Protein AF-A0A2E3FAT4-F1 (afdb_monomer)

Nearest PDB structures (foldseek):
  9bw1-assembly1_N  TM=5.127E-01  e=2.064E-08  Peltigera membranacea
  7pik-assembly1_C  TM=4.474E-01  e=2.177E-05  Escherichia coli

Sequence (291 aa):
MFGTINSKLLTRIYGRAFHNPKARGDYDSEGRAVLDDDELARILTIFFVDFYHHNQHTGLDFKTPANSWLEVEDKYYVNAPPDRHTVRSAVGIEMQRKLSKRGIDVFGNYYTCPELQAFWHASSKRQMRIRVDPHDIGAISVLFGEIWVTADALDCDLDGVHMSSWVTEFRAIKAHNKAESELSSDLRDRALKNIDAICHKAALRAGIGPHDLTKEQVLKLQKDLFHGTTFKPRPEIGAPVEELGLMGTRFETATALEGSKPSREQIADDETDSNETSQPITKPTWNLEDK

pLDDT: mean 71.02, std 20.98, range [27.98, 97.56]

Mean predicted aligned error: 18.08 Å

Solvent-accessible surface area (backbone atoms only — not comparable to full-atom values): 18502 Å² total; per-residue (Å²): 108,71,69,54,43,54,65,70,47,39,73,77,44,66,33,44,83,60,101,44,72,80,80,40,59,90,61,64,31,73,91,35,55,77,73,54,74,67,56,49,53,50,52,50,48,47,45,45,65,67,45,52,32,66,36,64,31,78,94,50,83,56,36,20,56,50,59,53,46,55,62,44,52,78,74,40,89,73,78,73,79,77,51,71,64,59,48,24,63,73,72,25,56,73,48,79,43,59,56,49,99,81,24,35,70,55,99,90,41,40,25,40,38,75,67,54,55,53,45,61,76,75,43,90,78,42,78,38,49,34,20,37,31,63,67,29,58,22,41,36,28,37,55,56,94,92,44,71,42,75,20,39,45,69,86,52,92,35,75,72,37,34,42,68,62,51,52,51,43,51,49,52,51,52,68,72,40,75,85,54,99,67,90,53,69,72,56,53,57,51,42,50,55,50,48,51,52,51,51,52,55,49,26,58,74,72,72,48,70,90,69,89,71,47,72,68,54,52,53,48,49,42,60,75,74,48,62,94,62,76,82,77,79,76,76,63,96,78,68,84,76,84,77,77,86,70,96,67,90,77,80,83,76,82,80,81,74,79,86,74,79,82,78,91,79,89,81,88,81,86,84,90,78,92,79,92,81,90,90,91,85,90,88,90,86,88,88,87,86,88,133

Structure (mmCIF, N/CA/C/O backbone):
data_AF-A0A2E3FAT4-F1
#
_entry.id   AF-A0A2E3FAT4-F1
#
loop_
_atom_site.group_PDB
_atom_site.id
_atom_site.type_symbol
_atom_site.label_atom_id
_atom_site.label_alt_id
_atom_site.label_comp_id
_atom_site.label_asym_id
_atom_site.label_entity_id
_atom_site.label_seq_id
_atom_site.pdbx_PDB_ins_code
_atom_site.Cartn_x
_atom_site.Cartn_y
_atom_site.Cartn_z
_atom_site.occupancy
_atom_site.B_iso_or_equiv
_atom_site.auth_seq_id
_atom_site.auth_comp_id
_atom_site.auth_asym_id
_atom_site.auth_atom_id
_atom_site.pdbx_PDB_model_num
ATOM 1 N N . MET A 1 1 ? -13.473 -3.424 23.430 1.00 68.25 1 MET A N 1
ATOM 2 C CA . MET A 1 1 ? -13.787 -3.541 21.988 1.00 68.25 1 MET A CA 1
ATOM 3 C C . MET A 1 1 ? -14.477 -4.868 21.636 1.00 68.25 1 MET A C 1
ATOM 5 O O . MET A 1 1 ? -15.660 -4.825 21.326 1.00 68.25 1 MET A O 1
ATOM 9 N N . PHE A 1 2 ? -13.831 -6.041 21.743 1.00 74.75 2 PHE A N 1
ATOM 10 C CA . PHE A 1 2 ? -14.433 -7.332 21.330 1.00 74.75 2 PHE A CA 1
ATOM 11 C C . PHE A 1 2 ? -15.762 -7.690 22.023 1.00 74.75 2 PHE A C 1
ATOM 13 O O . PHE A 1 2 ? -16.689 -8.176 21.377 1.00 74.75 2 PHE A O 1
ATOM 20 N N . GLY A 1 3 ? -15.912 -7.370 23.314 1.00 78.31 3 GLY A N 1
ATOM 21 C CA . GLY A 1 3 ? -17.193 -7.534 24.017 1.00 78.31 3 GLY A CA 1
ATOM 22 C C . GLY A 1 3 ? -18.323 -6.660 23.449 1.00 78.31 3 GLY A C 1
ATOM 23 O O . GLY A 1 3 ? -19.470 -7.100 23.369 1.00 78.31 3 GLY A O 1
ATOM 24 N N . THR A 1 4 ? -18.004 -5.447 22.989 1.00 78.06 4 THR A N 1
ATOM 25 C CA . THR A 1 4 ? -18.957 -4.517 22.360 1.00 78.06 4 THR A CA 1
ATOM 26 C C . THR A 1 4 ? -19.407 -5.030 20.997 1.00 78.06 4 THR A C 1
ATOM 28 O O . THR A 1 4 ? -20.589 -4.961 20.684 1.00 78.06 4 THR A O 1
ATOM 31 N N . ILE A 1 5 ? -18.492 -5.605 20.213 1.00 82.75 5 ILE A N 1
ATOM 32 C CA . ILE A 1 5 ? -18.813 -6.233 18.923 1.00 82.75 5 ILE A CA 1
ATOM 33 C C . ILE A 1 5 ? -19.762 -7.413 19.144 1.00 82.75 5 ILE A C 1
ATOM 35 O O . ILE A 1 5 ? -20.823 -7.478 18.530 1.00 82.75 5 ILE A O 1
ATOM 39 N N . ASN A 1 6 ? -19.442 -8.316 20.074 1.00 80.25 6 ASN A N 1
ATOM 40 C CA . ASN A 1 6 ? -20.286 -9.486 20.311 1.00 80.25 6 ASN A CA 1
ATOM 41 C C . ASN A 1 6 ? -21.689 -9.118 20.828 1.00 80.25 6 ASN A C 1
ATOM 43 O O . ASN A 1 6 ? -22.670 -9.739 20.433 1.00 80.25 6 ASN A O 1
ATOM 47 N N . SER A 1 7 ? -21.796 -8.108 21.694 1.00 79.38 7 SER A N 1
ATOM 48 C CA . SER A 1 7 ? -23.081 -7.693 22.275 1.00 79.38 7 SER A CA 1
ATOM 49 C C . SER A 1 7 ? -23.916 -6.804 21.348 1.00 79.38 7 SER A C 1
ATOM 51 O O . SER A 1 7 ? -25.135 -6.975 21.280 1.00 79.38 7 SER A O 1
ATOM 53 N N . LYS A 1 8 ? -23.289 -5.865 20.627 1.00 79.56 8 LYS A N 1
ATOM 54 C CA . LYS A 1 8 ? -23.993 -4.860 19.816 1.00 79.56 8 LYS A CA 1
ATOM 55 C C . LYS A 1 8 ? -24.046 -5.193 18.324 1.00 79.56 8 LYS A C 1
ATOM 57 O O . LYS A 1 8 ? -25.031 -4.837 17.689 1.00 79.56 8 LYS A O 1
ATOM 62 N N . LEU A 1 9 ? -23.047 -5.874 17.766 1.00 83.00 9 LEU A N 1
ATOM 63 C CA . LEU A 1 9 ? -23.029 -6.225 16.344 1.00 83.00 9 LEU A CA 1
ATOM 64 C C . LEU A 1 9 ? -23.474 -7.666 16.104 1.00 83.00 9 LEU A C 1
ATOM 66 O O . LEU A 1 9 ? -24.478 -7.890 15.438 1.00 83.00 9 LEU A O 1
ATOM 70 N N . LEU A 1 10 ? -22.756 -8.642 16.672 1.00 82.25 10 LEU A N 1
ATOM 71 C CA . LEU A 1 10 ? -22.950 -10.054 16.322 1.00 82.25 10 LEU A CA 1
ATOM 72 C C . LEU A 1 10 ? -24.347 -10.565 16.677 1.00 82.25 10 LEU A C 1
ATOM 74 O O . LEU A 1 10 ? -24.834 -11.472 16.023 1.00 82.25 10 LEU A O 1
ATOM 78 N N . THR A 1 11 ? -25.023 -9.969 17.661 1.00 80.12 11 THR A N 1
ATOM 79 C CA . THR A 1 11 ? -26.426 -10.276 17.991 1.00 80.12 11 THR A CA 1
ATOM 80 C C . THR A 1 11 ? -27.409 -10.009 16.848 1.00 80.12 11 THR A C 1
ATOM 82 O O . THR A 1 11 ? -28.500 -10.569 16.866 1.00 80.12 11 THR A O 1
ATOM 85 N N . ARG A 1 12 ? -27.034 -9.182 15.864 1.00 80.00 12 ARG A N 1
ATOM 86 C CA . ARG A 1 12 ? -27.840 -8.828 14.684 1.00 80.00 12 ARG A CA 1
ATOM 87 C C . ARG A 1 12 ? -27.497 -9.668 13.449 1.00 80.00 12 ARG A C 1
ATOM 89 O O . ARG A 1 12 ? -28.180 -9.544 12.441 1.00 80.00 12 ARG A O 1
ATOM 96 N N . ILE A 1 13 ? -26.450 -10.494 13.519 1.00 82.19 13 ILE A N 1
ATOM 97 C CA . ILE A 1 13 ? -25.942 -11.283 12.393 1.00 82.19 13 ILE A CA 1
ATOM 98 C C . ILE A 1 13 ? -26.466 -12.722 12.484 1.00 82.19 13 ILE A C 1
ATOM 100 O O . ILE A 1 13 ? -26.356 -13.380 13.523 1.00 82.19 13 ILE A O 1
ATOM 104 N N . TYR A 1 14 ? -27.022 -13.222 11.382 1.00 80.94 14 TYR A N 1
ATOM 105 C CA . TYR A 1 14 ? -27.370 -14.635 11.231 1.00 80.94 14 TYR A CA 1
ATOM 106 C C . TYR A 1 14 ? -26.101 -15.475 11.039 1.00 80.94 14 TYR A C 1
ATOM 108 O O . TYR A 1 14 ? -25.156 -15.036 10.390 1.00 80.94 14 TYR A O 1
ATOM 116 N N . GLY A 1 15 ? -26.049 -16.654 11.662 1.00 81.62 15 GLY A N 1
ATOM 117 C CA . GLY A 1 15 ? -24.847 -17.494 11.652 1.00 81.62 15 GLY A CA 1
ATOM 118 C C . GLY A 1 15 ? -23.741 -17.000 12.588 1.00 81.62 15 GLY A C 1
ATOM 119 O O . GLY A 1 15 ? -22.593 -17.422 12.490 1.00 81.62 15 GLY A O 1
ATOM 120 N N . ARG A 1 16 ? -24.068 -16.101 13.527 1.00 79.38 16 ARG A N 1
ATOM 121 C CA . ARG A 1 16 ? -23.098 -15.537 14.473 1.00 79.38 16 ARG A CA 1
ATOM 122 C C . ARG A 1 16 ? -22.349 -16.602 15.278 1.00 79.38 16 ARG A C 1
ATOM 124 O O . ARG A 1 16 ? -22.899 -17.630 15.688 1.00 79.38 16 ARG A O 1
ATOM 131 N N . ALA A 1 17 ? -21.114 -16.257 15.627 1.00 80.19 17 ALA A N 1
ATOM 132 C CA . ALA A 1 17 ? -20.375 -16.918 16.689 1.00 80.19 17 ALA A CA 1
ATOM 133 C C . ALA A 1 17 ? -20.832 -16.426 18.075 1.00 80.19 17 ALA A C 1
ATOM 135 O O . ALA A 1 17 ? -21.327 -15.305 18.247 1.00 80.19 17 ALA A O 1
ATOM 136 N N . PHE A 1 18 ? -20.634 -17.274 19.083 1.00 82.94 18 PHE A N 1
ATOM 137 C CA . PHE A 1 18 ? -20.923 -16.973 20.483 1.00 82.94 18 PHE A CA 1
ATOM 138 C C . PHE A 1 18 ? -19.634 -16.998 21.296 1.00 82.94 18 PHE A C 1
ATOM 140 O O . PHE A 1 18 ? -18.703 -17.735 20.993 1.00 82.94 18 PHE A O 1
ATOM 147 N N . HIS A 1 19 ? -19.605 -16.228 22.383 1.00 80.44 19 HIS A N 1
ATOM 148 C CA . HIS A 1 19 ? -18.440 -16.151 23.270 1.00 80.44 19 HIS A CA 1
ATOM 149 C C . HIS A 1 19 ? -18.061 -17.473 23.964 1.00 80.44 19 HIS A C 1
ATOM 151 O O . HIS A 1 19 ? -16.949 -17.583 24.468 1.00 80.44 19 HIS A O 1
ATOM 157 N N . ASN A 1 20 ? -18.970 -18.453 24.034 1.00 85.94 20 ASN A N 1
ATOM 158 C CA . ASN A 1 20 ? -18.679 -19.808 24.497 1.00 85.94 20 ASN A CA 1
ATOM 159 C C . ASN A 1 20 ? -19.722 -20.817 23.959 1.00 85.94 20 ASN A C 1
ATOM 161 O O . ASN A 1 20 ? -20.826 -20.405 23.582 1.00 85.94 20 ASN A O 1
ATOM 165 N N . PRO A 1 21 ? -19.413 -22.131 23.961 1.00 86.94 21 PRO A N 1
ATOM 166 C CA . PRO A 1 21 ? -20.326 -23.169 23.469 1.00 86.94 21 PRO A CA 1
ATOM 167 C C . PRO A 1 21 ? -21.651 -23.257 24.237 1.00 86.94 21 PRO A C 1
ATOM 169 O O . PRO A 1 21 ? -22.695 -23.487 23.636 1.00 86.94 21 PRO A O 1
ATOM 172 N N . LYS A 1 22 ? -21.635 -23.021 25.557 1.00 89.19 22 LYS A N 1
ATOM 173 C CA . LYS A 1 22 ? -22.842 -23.075 26.399 1.00 89.19 22 LYS A CA 1
ATOM 174 C C . LYS A 1 22 ? -23.873 -22.018 25.993 1.00 89.19 22 LYS A C 1
ATOM 176 O O . LYS A 1 22 ? -25.065 -22.285 26.014 1.00 89.19 22 LYS A O 1
ATOM 181 N N . ALA A 1 23 ? -23.411 -20.830 25.616 1.00 82.19 23 ALA A N 1
ATOM 182 C CA . ALA A 1 23 ? -24.255 -19.732 25.164 1.00 82.19 23 ALA A CA 1
ATOM 183 C C . ALA A 1 23 ? -24.747 -19.898 23.724 1.00 82.19 23 ALA A C 1
ATOM 185 O O . ALA A 1 23 ? -25.764 -19.306 23.377 1.00 82.19 23 ALA A O 1
ATOM 186 N N . ARG A 1 24 ? -24.036 -20.680 22.900 1.00 84.06 24 ARG A N 1
ATOM 187 C CA . ARG A 1 24 ? -24.527 -21.103 21.584 1.00 84.06 24 ARG A CA 1
ATOM 188 C C . ARG A 1 24 ? -25.700 -22.073 21.736 1.00 84.06 24 ARG A C 1
ATOM 190 O O . ARG A 1 24 ? -26.698 -21.926 21.039 1.00 84.06 24 ARG A O 1
ATOM 197 N N . GLY A 1 25 ? -25.582 -23.039 22.651 1.00 90.12 25 GLY A N 1
ATOM 198 C CA . GLY A 1 25 ? -26.559 -24.119 22.787 1.00 90.12 25 GLY A CA 1
ATOM 199 C C . GLY A 1 25 ? -26.723 -24.870 21.464 1.00 90.12 25 GLY A C 1
ATOM 200 O O . GLY A 1 25 ? -25.729 -25.132 20.781 1.00 90.12 25 GLY A O 1
ATOM 201 N N . ASP A 1 26 ? -27.973 -25.122 21.084 1.00 88.50 26 ASP A N 1
ATOM 202 C CA . ASP A 1 26 ? -28.345 -25.826 19.848 1.00 88.50 26 ASP A CA 1
ATOM 203 C C . ASP A 1 26 ? -28.474 -24.891 18.631 1.00 88.50 26 ASP A C 1
ATOM 205 O O . ASP A 1 26 ? -29.041 -25.256 17.602 1.00 88.50 26 ASP A O 1
ATOM 209 N N . TYR A 1 27 ? -27.981 -23.652 18.735 1.00 83.44 27 TYR A N 1
ATOM 210 C CA . TYR A 1 27 ? -27.971 -22.729 17.607 1.00 83.44 27 TYR A CA 1
ATOM 211 C C . TYR A 1 27 ? -27.008 -23.215 16.516 1.00 83.44 27 TYR A C 1
ATOM 213 O O . TYR A 1 27 ? -25.793 -23.287 16.727 1.00 83.44 27 TYR A O 1
ATOM 221 N N . ASP A 1 28 ? -27.556 -23.486 15.333 1.00 83.06 28 ASP A N 1
ATOM 222 C CA . ASP A 1 28 ? -26.798 -23.827 14.132 1.00 83.06 28 ASP A CA 1
ATOM 223 C C . ASP A 1 28 ? -26.160 -22.572 13.514 1.00 83.06 28 ASP A C 1
ATOM 225 O O . ASP A 1 28 ? -26.802 -21.824 12.775 1.00 83.06 28 ASP A O 1
ATOM 229 N N . SER A 1 29 ? -24.901 -22.303 13.872 1.00 81.81 29 SER A N 1
ATOM 230 C CA . SER A 1 29 ? -24.140 -21.173 13.324 1.00 81.81 29 SER A CA 1
ATOM 231 C C . SER A 1 29 ? -23.749 -21.385 11.861 1.00 81.81 29 SER A C 1
ATOM 233 O O . SER A 1 29 ? -23.775 -20.428 11.097 1.00 81.81 29 SER A O 1
ATOM 235 N N . GLU A 1 30 ? -23.400 -22.612 11.471 1.00 85.62 30 GLU A N 1
ATOM 236 C CA . GLU A 1 30 ? -22.881 -22.907 10.130 1.00 85.62 30 GLU A CA 1
ATOM 237 C C . GLU A 1 30 ? -24.005 -22.889 9.094 1.00 85.62 30 GLU A C 1
ATOM 239 O O . GLU A 1 30 ? -23.903 -22.181 8.096 1.00 85.62 30 GLU A O 1
ATOM 244 N N . GLY A 1 31 ? -25.131 -23.557 9.364 1.00 84.00 31 GLY A N 1
ATOM 245 C CA . GLY A 1 31 ? -26.278 -23.574 8.450 1.00 84.00 31 GLY A CA 1
ATOM 246 C C . GLY A 1 31 ? -27.029 -22.242 8.349 1.00 84.00 31 GLY A C 1
ATOM 247 O O . GLY A 1 31 ? -27.880 -22.077 7.477 1.00 84.00 31 GLY A O 1
ATOM 248 N N . ARG A 1 32 ? -26.723 -21.274 9.225 1.00 83.50 32 ARG A N 1
ATOM 249 C CA . ARG A 1 32 ? -27.304 -19.918 9.216 1.00 83.50 32 ARG A CA 1
ATOM 250 C C . ARG A 1 32 ? -26.325 -18.834 8.766 1.00 83.50 32 ARG A C 1
ATOM 252 O O . ARG A 1 32 ? -26.689 -17.659 8.818 1.00 83.50 32 ARG A O 1
ATOM 259 N N . ALA A 1 33 ? -25.105 -19.193 8.369 1.00 86.44 33 ALA A N 1
ATOM 260 C CA . ALA A 1 33 ? -24.144 -18.249 7.814 1.00 86.44 33 ALA A CA 1
ATOM 261 C C . ALA A 1 33 ? -24.590 -17.848 6.400 1.00 86.44 33 ALA A C 1
ATOM 263 O O . ALA A 1 33 ? -24.480 -18.625 5.457 1.00 86.44 33 ALA A O 1
ATOM 264 N N . VAL A 1 34 ? -25.157 -16.647 6.285 1.00 86.75 34 VAL A N 1
ATOM 265 C CA . VAL A 1 34 ? -25.742 -16.129 5.032 1.00 86.75 34 VAL A CA 1
ATOM 266 C C . VAL A 1 34 ? -24.953 -14.980 4.417 1.00 86.75 34 VAL A C 1
ATOM 268 O O . VAL A 1 34 ? -25.243 -14.611 3.288 1.00 86.75 34 VAL A O 1
ATOM 271 N N . LEU A 1 35 ? -24.012 -14.400 5.166 1.00 80.88 35 LEU A N 1
ATOM 272 C CA . LEU A 1 35 ? -23.223 -13.257 4.714 1.00 80.88 35 LEU A CA 1
ATOM 273 C C . LEU A 1 35 ? -22.008 -13.728 3.923 1.00 80.88 35 LEU A C 1
ATOM 275 O O . LEU A 1 35 ? -21.324 -14.658 4.361 1.00 80.88 35 LEU A O 1
ATOM 279 N N . ASP A 1 36 ? -21.718 -13.044 2.821 1.00 88.62 36 ASP A N 1
ATOM 280 C CA . ASP A 1 36 ? -20.421 -13.154 2.156 1.00 88.62 36 ASP A CA 1
ATOM 281 C C . ASP A 1 36 ? -19.346 -12.267 2.823 1.00 88.62 36 ASP A C 1
ATOM 283 O O . ASP A 1 36 ? -19.612 -11.493 3.755 1.00 88.62 36 ASP A O 1
ATOM 287 N N . ASP A 1 37 ? -18.097 -12.419 2.375 1.00 84.44 37 ASP A N 1
ATOM 288 C CA . ASP A 1 37 ? -16.951 -11.700 2.941 1.00 84.44 37 ASP A CA 1
ATOM 289 C C . ASP A 1 37 ? -17.058 -10.174 2.736 1.00 84.44 37 ASP A C 1
ATOM 291 O O . ASP A 1 37 ? -16.688 -9.403 3.630 1.00 84.44 37 ASP A O 1
ATOM 295 N N . ASP A 1 38 ? -1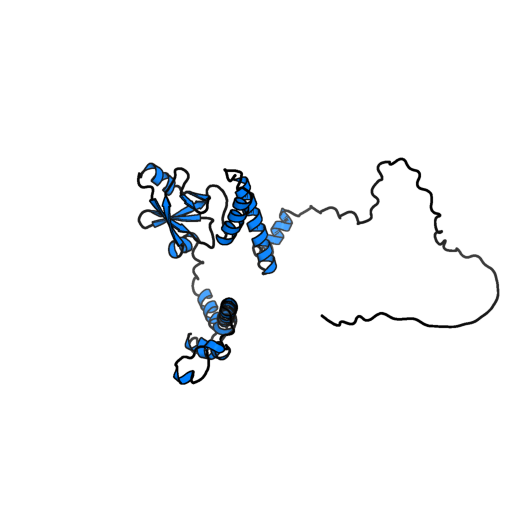7.607 -9.725 1.602 1.00 81.81 38 ASP A N 1
ATOM 296 C CA . ASP A 1 38 ? -17.753 -8.306 1.261 1.00 81.81 38 ASP A CA 1
ATOM 297 C C . ASP A 1 38 ? -18.863 -7.648 2.099 1.00 81.81 38 ASP A C 1
ATOM 299 O O . ASP A 1 38 ? -18.703 -6.537 2.624 1.00 81.81 38 ASP A O 1
ATOM 303 N N . GLU A 1 39 ? -19.982 -8.346 2.293 1.00 84.75 39 GLU A N 1
ATOM 304 C CA . GLU A 1 39 ? -21.081 -7.942 3.164 1.00 84.75 39 GLU A CA 1
ATOM 305 C C . GLU A 1 39 ? -20.622 -7.837 4.617 1.00 84.75 39 GLU A C 1
ATOM 307 O O . GLU A 1 39 ? -20.894 -6.833 5.286 1.00 84.75 39 GLU A O 1
ATOM 312 N N . LEU A 1 40 ? -19.880 -8.834 5.111 1.00 87.31 40 LEU A N 1
ATOM 313 C CA . LEU A 1 40 ? -19.340 -8.808 6.466 1.00 87.31 40 LEU A CA 1
ATOM 314 C C . LEU A 1 40 ? -18.357 -7.642 6.657 1.00 87.31 40 LEU A C 1
ATOM 316 O O . LEU A 1 40 ? -18.452 -6.921 7.657 1.00 87.31 40 LEU A O 1
ATOM 320 N N . ALA A 1 41 ? -17.452 -7.409 5.701 1.00 85.50 41 ALA A N 1
ATOM 321 C CA . ALA A 1 41 ? -16.515 -6.286 5.733 1.00 85.50 41 ALA A CA 1
ATOM 322 C C . ALA A 1 41 ? -17.238 -4.929 5.738 1.00 85.50 41 ALA A C 1
ATOM 324 O O . ALA A 1 41 ? -16.882 -4.021 6.503 1.00 85.50 41 ALA A O 1
ATOM 325 N N . ARG A 1 42 ? -18.305 -4.796 4.943 1.00 87.19 42 ARG A N 1
ATOM 326 C CA . ARG A 1 42 ? -19.145 -3.594 4.915 1.00 87.19 42 ARG A CA 1
ATOM 327 C C . ARG A 1 42 ? -19.866 -3.371 6.242 1.00 87.19 42 ARG A C 1
ATOM 329 O O . ARG A 1 42 ? -19.858 -2.256 6.761 1.00 87.19 42 ARG A O 1
ATOM 336 N N . ILE A 1 43 ? -20.454 -4.421 6.814 1.00 85.75 43 ILE A N 1
ATOM 337 C CA . ILE A 1 43 ? -21.144 -4.372 8.110 1.00 85.75 43 ILE A CA 1
ATOM 338 C C . ILE A 1 43 ? -20.179 -3.960 9.226 1.00 85.75 43 ILE A C 1
ATOM 340 O O . ILE A 1 43 ? -20.523 -3.117 10.056 1.00 85.75 43 ILE A O 1
ATOM 344 N N . LEU A 1 44 ? -18.966 -4.519 9.242 1.00 88.62 44 LEU A N 1
ATOM 345 C CA . LEU A 1 44 ? -17.933 -4.145 10.207 1.00 88.62 44 LEU A CA 1
ATOM 346 C C . LEU A 1 44 ? -17.516 -2.682 10.036 1.00 88.62 44 LEU A C 1
ATOM 348 O O . LEU A 1 44 ? -17.433 -1.964 11.031 1.00 88.62 44 LEU A O 1
ATOM 352 N N . THR A 1 45 ? -17.320 -2.222 8.798 1.00 87.00 45 THR A N 1
ATOM 353 C CA . THR A 1 45 ? -16.989 -0.820 8.500 1.00 87.00 45 THR A CA 1
ATOM 354 C C . THR A 1 45 ? -18.063 0.128 9.031 1.00 87.00 45 THR A C 1
ATOM 356 O O . THR A 1 45 ? -17.741 1.015 9.817 1.00 87.00 45 THR A O 1
ATOM 359 N N . ILE A 1 46 ? -19.338 -0.105 8.702 1.00 85.88 46 ILE A N 1
ATOM 360 C CA . ILE A 1 46 ? -20.470 0.690 9.212 1.00 85.88 46 ILE A CA 1
ATOM 361 C C . ILE A 1 46 ? -20.502 0.652 10.744 1.00 85.88 46 ILE A C 1
ATOM 363 O O . ILE A 1 46 ? -20.645 1.677 11.409 1.00 85.88 46 ILE A O 1
ATOM 367 N N . PHE A 1 47 ? -20.332 -0.530 11.342 1.00 87.31 47 PHE A N 1
ATOM 368 C CA . PHE A 1 47 ? -20.352 -0.659 12.794 1.00 87.31 47 PHE A CA 1
ATOM 369 C C . PHE A 1 47 ? -19.241 0.148 13.463 1.00 87.31 47 PHE A C 1
ATOM 371 O O . PHE A 1 47 ? -19.490 0.778 14.488 1.00 87.31 47 PHE A O 1
ATOM 378 N N . PHE A 1 48 ? -18.020 0.133 12.933 1.00 86.38 48 PHE A N 1
ATOM 379 C CA . PHE A 1 48 ? -16.932 0.887 13.538 1.00 86.38 48 PHE A CA 1
ATOM 380 C C . PHE A 1 48 ? -17.049 2.379 13.246 1.00 86.38 48 PHE A C 1
ATOM 382 O O . PHE A 1 48 ? -17.038 3.172 14.186 1.00 86.38 48 PHE A O 1
ATOM 389 N N . VAL A 1 49 ? -17.171 2.762 11.978 1.00 82.50 49 VAL A N 1
ATOM 390 C CA . VAL A 1 49 ? -17.157 4.162 11.539 1.00 82.50 49 VAL A CA 1
ATOM 391 C C . VAL A 1 49 ? -18.410 4.889 12.016 1.00 82.50 49 VAL A C 1
ATOM 393 O O . VAL A 1 49 ? -18.304 5.868 12.751 1.00 82.50 49 VAL A O 1
ATOM 396 N N . ASP A 1 50 ? -19.594 4.369 11.698 1.00 81.31 50 ASP A N 1
ATOM 397 C CA . ASP A 1 50 ? -20.841 5.103 11.917 1.00 81.31 50 ASP A CA 1
ATOM 398 C C . ASP A 1 50 ? -21.368 4.911 13.338 1.00 81.31 50 ASP A C 1
ATOM 400 O O . ASP A 1 50 ? -21.852 5.856 13.957 1.00 81.31 50 ASP A O 1
ATOM 404 N N . PHE A 1 51 ? -21.248 3.704 13.897 1.00 82.31 51 PHE A N 1
ATOM 405 C CA . PHE A 1 51 ? -21.819 3.403 15.208 1.00 82.31 51 PHE A CA 1
ATOM 406 C C . PHE A 1 51 ? -20.803 3.537 16.350 1.00 82.31 51 PHE A C 1
ATOM 408 O O . PHE A 1 51 ? -21.036 4.281 17.299 1.00 82.31 51 PHE A O 1
ATOM 415 N N . TYR A 1 52 ? -19.684 2.815 16.328 1.00 84.38 52 TYR A N 1
ATOM 416 C CA . TYR A 1 52 ? -18.785 2.717 17.480 1.00 84.38 52 TYR A CA 1
ATOM 417 C C . TYR A 1 52 ? -18.145 4.063 17.836 1.00 84.38 52 TYR A C 1
ATOM 419 O O . TYR A 1 52 ? -18.207 4.460 19.000 1.00 84.38 52 TYR A O 1
ATOM 427 N N . HIS A 1 53 ? -17.585 4.779 16.854 1.00 83.50 53 HIS A N 1
ATOM 428 C CA . HIS A 1 53 ? -16.913 6.060 17.102 1.00 83.50 53 HIS A CA 1
ATOM 429 C C . HIS A 1 53 ? -17.870 7.180 17.534 1.00 83.50 53 HIS A C 1
ATOM 431 O O . HIS A 1 53 ? -17.426 8.132 18.174 1.00 83.50 53 HIS A O 1
ATOM 437 N N . HIS A 1 54 ? -19.173 7.038 17.277 1.00 84.50 54 HIS A N 1
ATOM 438 C CA . HIS A 1 54 ? -20.201 8.020 17.641 1.00 84.50 54 HIS A CA 1
ATOM 439 C C . HIS A 1 54 ? -21.025 7.631 18.875 1.00 84.50 54 HIS A C 1
ATOM 441 O O . HIS A 1 54 ? -21.894 8.389 19.302 1.00 84.50 54 HIS A O 1
ATOM 447 N N . ASN A 1 55 ? -20.761 6.477 19.491 1.00 78.62 55 ASN A N 1
ATOM 448 C CA . ASN A 1 55 ? -21.427 6.087 20.729 1.00 78.62 55 ASN A CA 1
ATOM 449 C C . ASN A 1 55 ? -20.655 6.545 21.960 1.00 78.62 55 ASN A C 1
ATOM 451 O O . ASN A 1 55 ? -19.432 6.439 22.024 1.00 78.62 55 ASN A O 1
ATOM 455 N N . GLN A 1 56 ? -21.397 6.978 22.978 1.00 84.19 56 GLN A N 1
ATOM 456 C CA . GLN A 1 56 ? -20.823 7.346 24.267 1.00 84.19 56 GLN A CA 1
ATOM 457 C C . GLN A 1 56 ? -20.114 6.153 24.912 1.00 84.19 56 GLN A C 1
ATOM 459 O O . GLN A 1 56 ? -20.624 5.025 24.920 1.00 84.19 56 GLN A O 1
ATOM 464 N N . HIS A 1 57 ? -18.941 6.420 25.477 1.00 77.25 57 HIS A N 1
ATOM 465 C CA . HIS A 1 57 ? -18.112 5.419 26.122 1.00 77.25 57 HIS A CA 1
ATOM 466 C C . HIS A 1 57 ? -17.881 5.792 27.590 1.00 77.25 57 HIS A C 1
ATOM 468 O O . HIS A 1 57 ? -17.393 6.876 27.902 1.00 77.25 57 HIS A O 1
ATOM 474 N N . THR A 1 58 ? -18.198 4.881 28.512 1.00 80.88 58 THR A N 1
ATOM 475 C CA . THR A 1 58 ? -18.060 5.123 29.962 1.00 80.88 58 THR A CA 1
ATOM 476 C C . THR A 1 58 ? -16.615 5.383 30.379 1.00 80.88 58 THR A C 1
ATOM 478 O O . THR A 1 58 ? -16.372 6.188 31.263 1.00 80.88 58 THR A O 1
ATOM 481 N N . GLY A 1 59 ? -15.649 4.750 29.708 1.00 84.88 59 GLY A N 1
ATOM 482 C CA . GLY A 1 59 ? -14.217 5.000 29.921 1.00 84.88 59 GLY A CA 1
ATOM 483 C C . GLY A 1 59 ? -13.678 6.306 29.320 1.00 84.88 59 GLY A C 1
ATOM 484 O O . GLY A 1 59 ? -12.479 6.529 29.398 1.00 84.88 59 GLY A O 1
ATOM 485 N N . LEU A 1 60 ? -14.525 7.121 28.682 1.00 87.19 60 LEU A N 1
ATOM 486 C CA . LEU A 1 60 ? -14.178 8.434 28.120 1.00 87.19 60 LEU A CA 1
ATOM 487 C C . LEU A 1 60 ? -15.075 9.533 28.716 1.00 87.19 60 LEU A C 1
ATOM 489 O O . LEU A 1 60 ? -15.478 10.449 28.006 1.00 87.19 60 LEU A O 1
ATOM 493 N N . ASP A 1 61 ? -15.472 9.401 29.985 1.00 87.56 61 ASP A N 1
ATOM 494 C CA . ASP A 1 61 ? -16.390 10.328 30.667 1.00 87.56 61 ASP A CA 1
ATOM 495 C C . ASP A 1 61 ? -17.681 10.591 29.872 1.00 87.56 61 ASP A C 1
ATOM 497 O O . ASP A 1 61 ? -18.155 11.719 29.749 1.00 87.56 61 ASP A O 1
ATOM 501 N N . PHE A 1 62 ? -18.244 9.526 29.290 1.00 85.19 62 PHE A N 1
ATOM 502 C CA . PHE A 1 62 ? -19.437 9.558 28.434 1.00 85.19 62 PHE A CA 1
ATOM 503 C C . PHE A 1 62 ? -19.290 10.369 27.136 1.00 85.19 62 PHE A C 1
ATOM 505 O O . PHE A 1 62 ? -20.283 10.608 26.444 1.00 85.19 62 PHE A O 1
ATOM 512 N N . LYS A 1 63 ? -18.066 10.726 26.736 1.00 81.94 63 LYS A N 1
ATOM 513 C CA . LYS A 1 63 ? -17.779 11.229 25.389 1.00 81.94 63 LYS A CA 1
ATOM 514 C C . LYS A 1 63 ? -17.771 10.092 24.371 1.00 81.94 63 LYS A C 1
ATOM 516 O O . LYS A 1 63 ? -17.642 8.911 24.710 1.00 81.94 63 LYS A O 1
ATOM 521 N N . THR A 1 64 ? -17.941 10.455 23.106 1.00 88.94 64 THR A N 1
ATOM 522 C CA . THR A 1 64 ? -17.769 9.535 21.980 1.00 88.94 64 THR A CA 1
ATOM 523 C C . THR A 1 64 ? -16.283 9.461 21.611 1.00 88.94 64 THR A C 1
ATOM 525 O O . THR A 1 64 ? -15.584 10.470 21.748 1.00 88.94 64 THR A O 1
ATOM 528 N N . PRO A 1 65 ? -15.772 8.314 21.124 1.00 90.31 65 PRO A N 1
ATOM 529 C CA . PRO A 1 65 ? -14.396 8.229 20.639 1.00 90.31 65 PRO A CA 1
ATOM 530 C C . PRO A 1 65 ? -14.051 9.289 19.582 1.00 90.31 65 PRO A C 1
ATOM 532 O O . PRO A 1 65 ? -12.953 9.832 19.625 1.00 90.31 65 PRO A O 1
ATOM 535 N N . ALA A 1 66 ? -14.986 9.626 18.685 1.00 87.69 66 ALA A N 1
ATOM 536 C CA . ALA A 1 66 ? -14.803 10.682 17.689 1.00 87.69 66 ALA A CA 1
ATOM 537 C C . ALA A 1 66 ? -14.591 12.062 18.335 1.00 87.69 66 ALA A C 1
ATOM 539 O O . ALA A 1 66 ? -13.654 12.771 17.980 1.00 87.69 66 ALA A O 1
ATOM 540 N N . ASN A 1 67 ? -15.403 12.429 19.333 1.00 87.62 67 ASN A N 1
ATOM 541 C CA . ASN A 1 67 ? -15.241 13.708 20.029 1.00 87.62 67 ASN A CA 1
ATOM 542 C C . ASN A 1 67 ? -13.937 13.744 20.830 1.00 87.62 67 ASN A C 1
ATOM 544 O O . ASN A 1 67 ? -13.233 14.748 20.823 1.00 87.62 67 ASN A O 1
ATOM 548 N N . SER A 1 68 ? -13.595 12.642 21.502 1.00 91.19 68 SER A N 1
ATOM 549 C CA . SER A 1 68 ? -12.322 12.531 22.214 1.00 91.19 68 SER A CA 1
ATOM 550 C C . SER A 1 68 ? -11.124 12.645 21.274 1.00 91.19 68 SER A C 1
ATOM 552 O O . SER A 1 68 ? -10.133 13.257 21.656 1.00 91.19 68 SER A O 1
ATOM 554 N N . TRP A 1 69 ? -11.210 12.101 20.057 1.00 91.06 69 TRP A N 1
ATOM 555 C CA . TRP A 1 69 ? -10.173 12.275 19.041 1.00 91.06 69 TRP A CA 1
ATOM 556 C C . TRP A 1 69 ? -9.999 13.749 18.667 1.00 91.06 69 TRP A C 1
ATOM 558 O O . TRP A 1 69 ? -8.895 14.264 18.802 1.00 91.06 69 TRP A O 1
ATOM 568 N N . LEU A 1 70 ? -11.085 14.444 18.307 1.00 89.75 70 LEU A N 1
ATOM 569 C CA . LEU A 1 70 ? -11.050 15.868 17.940 1.00 89.75 70 LEU A CA 1
ATOM 570 C C . LEU A 1 70 ? -10.462 16.748 19.057 1.00 89.75 70 LEU A C 1
ATOM 572 O O . LEU A 1 70 ? -9.661 17.640 18.799 1.00 89.75 70 LEU A O 1
ATOM 576 N N . GLU A 1 71 ? -10.816 16.479 20.316 1.00 90.81 71 GLU A N 1
ATOM 577 C CA . GLU A 1 71 ? -10.277 17.217 21.467 1.00 90.81 71 GLU A CA 1
ATOM 578 C C . GLU A 1 71 ? -8.776 17.000 21.696 1.00 90.81 71 GLU A C 1
ATOM 580 O O . GLU A 1 71 ? -8.117 17.852 22.295 1.00 90.81 71 GLU A O 1
ATOM 585 N N . VAL A 1 72 ? -8.254 15.831 21.328 1.00 89.75 72 VAL A N 1
ATOM 586 C CA . VAL A 1 72 ? -6.838 15.481 21.488 1.00 89.75 72 VAL A CA 1
ATOM 587 C C . VAL A 1 72 ? -6.039 15.975 20.286 1.00 89.75 72 VAL A C 1
ATOM 589 O O . VAL A 1 72 ? -4.944 16.491 20.476 1.00 89.75 72 VAL A O 1
ATOM 592 N N . GLU A 1 73 ? -6.594 15.893 19.082 1.00 90.44 73 GLU A N 1
ATOM 593 C CA . GLU A 1 73 ? -6.019 16.452 17.855 1.00 90.44 73 GLU A CA 1
ATOM 594 C C . GLU A 1 73 ? -5.817 17.972 17.945 1.00 90.44 73 GLU A C 1
ATOM 596 O O . GLU A 1 73 ? -4.781 18.475 17.524 1.00 90.44 73 GLU A O 1
ATOM 601 N N . ASP A 1 74 ? -6.734 18.705 18.584 1.00 87.94 74 ASP A N 1
ATOM 602 C CA . ASP A 1 74 ? -6.562 20.148 18.834 1.00 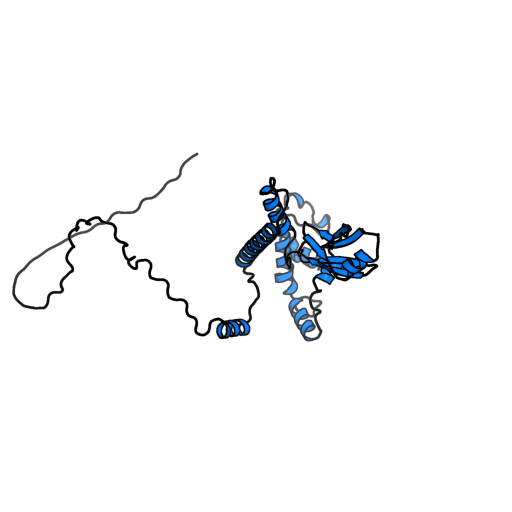87.94 74 ASP A CA 1
ATOM 603 C C . ASP A 1 74 ? -5.405 20.455 19.810 1.00 87.94 74 ASP A C 1
ATOM 605 O O . ASP A 1 74 ? -4.802 21.527 19.786 1.00 87.94 74 ASP A O 1
ATOM 609 N N . LYS A 1 75 ? -5.057 19.499 20.678 1.00 91.44 75 LYS A N 1
ATOM 610 C CA . LYS A 1 75 ? -4.032 19.670 21.723 1.00 91.44 75 LYS A CA 1
ATOM 611 C C . LYS A 1 75 ? -2.662 19.144 21.322 1.00 91.44 75 LYS A C 1
ATOM 613 O O . LYS A 1 75 ? -1.654 19.599 21.864 1.00 91.44 75 LYS A O 1
ATOM 618 N N . TYR A 1 76 ? -2.616 18.156 20.437 1.00 88.94 76 TYR A N 1
ATOM 619 C CA . TYR A 1 76 ? -1.410 17.419 20.096 1.00 88.94 76 TYR A CA 1
ATOM 620 C C . TYR A 1 76 ? -1.277 17.274 18.590 1.00 88.94 76 TYR A C 1
ATOM 622 O O . TYR A 1 76 ? -2.243 17.030 17.878 1.00 88.94 76 TYR A O 1
ATOM 630 N N . TYR A 1 77 ? -0.039 17.351 18.111 1.00 85.12 77 TYR A N 1
ATOM 631 C CA . TYR A 1 77 ? 0.250 17.137 16.703 1.00 85.12 77 TYR A CA 1
ATOM 632 C C . TYR A 1 77 ? -0.098 15.701 16.287 1.00 85.12 77 TYR A C 1
ATOM 634 O O . TYR A 1 77 ? 0.460 14.738 16.821 1.00 85.12 77 TYR A O 1
ATOM 642 N N . VAL A 1 78 ? -1.002 15.565 15.318 1.00 84.00 78 VAL A N 1
ATOM 643 C CA . VAL A 1 78 ? -1.282 14.292 14.652 1.00 84.00 78 VAL A CA 1
ATOM 644 C C . VAL A 1 78 ? -0.236 14.092 13.565 1.00 84.00 78 VAL A C 1
ATOM 646 O O . VAL A 1 78 ? -0.056 14.940 12.692 1.00 84.00 78 VAL A O 1
ATOM 649 N N . ASN A 1 79 ? 0.477 12.966 13.624 1.00 82.69 79 ASN A N 1
ATOM 650 C CA . ASN A 1 79 ? 1.449 12.630 12.591 1.00 82.69 79 ASN A CA 1
ATOM 651 C C . ASN A 1 79 ? 0.745 12.515 11.239 1.00 82.69 79 ASN A C 1
ATOM 653 O O . ASN A 1 79 ? -0.279 11.837 11.123 1.00 82.69 79 ASN A O 1
ATOM 657 N N . ALA A 1 80 ? 1.332 13.135 10.215 1.00 83.12 80 ALA A N 1
ATOM 658 C CA . ALA A 1 80 ? 0.912 12.896 8.846 1.00 83.12 80 ALA A CA 1
ATOM 659 C C . ALA A 1 80 ? 0.990 11.389 8.533 1.00 83.12 80 ALA A C 1
ATOM 661 O O . ALA A 1 80 ? 1.851 10.693 9.092 1.00 83.12 80 ALA A O 1
ATOM 662 N N . PRO A 1 81 ? 0.118 10.875 7.646 1.00 85.25 81 PRO A N 1
ATOM 663 C CA . PRO A 1 81 ? 0.242 9.514 7.157 1.00 85.25 81 PRO A CA 1
ATOM 664 C C . PRO A 1 81 ? 1.678 9.246 6.690 1.00 85.25 81 PRO A C 1
ATOM 666 O O . PRO A 1 81 ? 2.292 10.134 6.088 1.00 85.25 81 PRO A O 1
ATOM 669 N N . PRO A 1 82 ? 2.228 8.052 6.972 1.00 88.19 82 PRO A N 1
ATOM 670 C CA . PRO A 1 82 ? 3.554 7.699 6.491 1.00 88.19 82 PRO A CA 1
ATOM 671 C C . PRO A 1 82 ? 3.603 7.839 4.970 1.00 88.19 82 PRO A C 1
ATOM 673 O O . PRO A 1 82 ? 2.636 7.530 4.270 1.00 88.19 82 PRO A O 1
ATOM 676 N N . ASP A 1 83 ? 4.739 8.298 4.455 1.00 90.38 83 ASP A N 1
ATOM 677 C CA . ASP A 1 83 ? 4.933 8.406 3.018 1.00 90.38 83 ASP A CA 1
ATOM 678 C C . ASP A 1 83 ? 4.936 7.014 2.357 1.00 90.38 83 ASP A C 1
ATOM 680 O O . ASP A 1 83 ? 5.132 5.974 3.002 1.00 90.38 83 ASP A O 1
ATOM 684 N N . ARG A 1 84 ? 4.735 6.989 1.036 1.00 90.19 84 ARG A N 1
ATOM 685 C CA . ARG A 1 84 ? 4.609 5.739 0.275 1.00 90.19 84 ARG A CA 1
ATOM 686 C C . ARG A 1 84 ? 5.852 4.852 0.383 1.00 90.19 84 ARG A C 1
ATOM 688 O O . ARG A 1 84 ? 5.721 3.629 0.414 1.00 90.19 84 ARG A O 1
ATOM 695 N N . HIS A 1 85 ? 7.052 5.434 0.471 1.00 93.12 85 HIS A N 1
ATOM 696 C CA . HIS A 1 85 ? 8.269 4.652 0.672 1.00 93.12 85 HIS A CA 1
ATOM 697 C C . HIS A 1 85 ? 8.282 4.006 2.055 1.00 93.12 85 HIS A C 1
ATOM 699 O O . HIS A 1 85 ? 8.558 2.810 2.149 1.00 93.12 85 HIS A O 1
ATOM 705 N N . THR A 1 86 ? 7.943 4.752 3.109 1.00 93.31 86 THR A N 1
ATOM 706 C CA . THR A 1 86 ? 7.848 4.210 4.471 1.00 93.31 86 THR A CA 1
ATOM 707 C C . THR A 1 86 ? 6.875 3.032 4.519 1.00 93.31 86 THR A C 1
ATOM 709 O O . THR A 1 86 ? 7.250 1.950 4.973 1.00 93.31 86 THR A O 1
ATOM 712 N N . VAL A 1 87 ? 5.672 3.173 3.956 1.00 91.81 87 VAL A N 1
ATOM 713 C CA . VAL A 1 87 ? 4.691 2.075 3.886 1.00 91.81 87 VAL A CA 1
ATOM 714 C C . VAL A 1 87 ? 5.245 0.879 3.105 1.00 91.81 87 VAL A C 1
ATOM 716 O O . VAL A 1 87 ? 5.317 -0.230 3.640 1.00 91.81 87 VAL A O 1
ATOM 719 N N . ARG A 1 88 ? 5.718 1.088 1.871 1.00 93.88 88 ARG A N 1
ATOM 720 C CA . ARG A 1 88 ? 6.260 0.018 1.018 1.00 93.88 88 ARG A CA 1
ATOM 721 C C . ARG A 1 88 ? 7.460 -0.686 1.650 1.00 93.88 88 ARG A C 1
ATOM 723 O O . ARG A 1 88 ? 7.591 -1.904 1.548 1.00 93.88 88 ARG A O 1
ATOM 730 N N . SER A 1 89 ? 8.330 0.059 2.326 1.00 94.31 89 SER A N 1
ATOM 731 C CA . SER A 1 89 ? 9.479 -0.487 3.043 1.00 94.31 89 SER A CA 1
ATOM 732 C C . SER A 1 89 ? 9.071 -1.324 4.249 1.00 94.31 89 SER A C 1
ATOM 734 O O . SER A 1 89 ? 9.819 -2.227 4.590 1.00 94.31 89 SER A O 1
ATOM 736 N N . ALA A 1 90 ? 7.912 -1.086 4.868 1.00 92.94 90 ALA A N 1
ATOM 737 C CA . ALA A 1 90 ? 7.450 -1.815 6.047 1.00 92.94 90 ALA A CA 1
ATOM 738 C C . ALA A 1 90 ? 6.630 -3.060 5.676 1.00 92.94 90 ALA A C 1
ATOM 740 O O . ALA A 1 90 ? 6.917 -4.150 6.174 1.00 92.94 90 ALA A O 1
ATOM 741 N N . VAL A 1 91 ? 5.643 -2.898 4.788 1.00 87.75 91 VAL A N 1
ATOM 742 C CA . VAL A 1 91 ? 4.616 -3.916 4.488 1.00 87.75 91 VAL A CA 1
ATOM 743 C C . VAL A 1 91 ? 4.599 -4.393 3.035 1.00 87.75 91 VAL A C 1
ATOM 745 O O . VAL A 1 91 ? 3.806 -5.265 2.688 1.00 87.75 91 VAL A O 1
ATOM 748 N N . GLY A 1 92 ? 5.461 -3.848 2.174 1.00 88.00 92 GLY A N 1
ATOM 749 C CA . GLY A 1 92 ? 5.526 -4.249 0.771 1.00 88.00 92 GLY A CA 1
ATOM 750 C C . GLY A 1 92 ? 5.905 -5.721 0.592 1.00 88.00 92 GLY A C 1
ATOM 751 O O . GLY A 1 92 ? 6.628 -6.310 1.401 1.00 88.00 92 GLY A O 1
ATOM 752 N N . ILE A 1 93 ? 5.449 -6.311 -0.513 1.00 88.94 93 ILE A N 1
ATOM 753 C CA . ILE A 1 93 ? 5.741 -7.701 -0.862 1.00 88.94 93 ILE A CA 1
ATOM 754 C C . ILE A 1 93 ? 7.226 -7.826 -1.180 1.00 88.94 93 ILE A C 1
ATOM 756 O O . ILE A 1 93 ? 7.727 -7.238 -2.142 1.00 88.94 93 ILE A O 1
ATOM 760 N N . GLU A 1 94 ? 7.925 -8.619 -0.374 1.00 93.94 94 GLU A N 1
ATOM 761 C CA . GLU A 1 94 ? 9.352 -8.845 -0.533 1.00 93.94 94 GLU A CA 1
ATOM 762 C C . GLU A 1 94 ? 9.651 -9.868 -1.637 1.00 93.94 94 GLU A C 1
ATOM 764 O O . GLU A 1 94 ? 9.048 -10.939 -1.708 1.00 93.94 94 GLU A O 1
ATOM 769 N N . MET A 1 95 ? 10.627 -9.560 -2.493 1.00 91.06 95 MET A N 1
ATOM 770 C CA . MET A 1 95 ? 11.117 -10.470 -3.527 1.00 91.06 95 MET A CA 1
ATOM 771 C C . MET A 1 95 ? 12.601 -10.241 -3.833 1.00 91.06 95 MET A C 1
ATOM 773 O O . MET A 1 95 ? 13.168 -9.191 -3.538 1.00 91.06 95 MET A O 1
ATOM 777 N N . GLN A 1 96 ? 13.244 -11.234 -4.449 1.00 94.00 96 GLN A N 1
ATOM 778 C CA . GLN A 1 96 ? 14.612 -11.105 -4.958 1.00 94.00 96 GLN A CA 1
ATOM 779 C C . GLN A 1 96 ? 14.607 -10.900 -6.471 1.00 94.00 96 GLN A C 1
ATOM 781 O O . GLN A 1 96 ? 13.920 -11.619 -7.209 1.00 94.00 96 GLN A O 1
ATOM 786 N N . ARG A 1 97 ? 15.380 -9.921 -6.943 1.00 91.88 97 ARG A N 1
ATOM 787 C CA . ARG A 1 97 ? 15.528 -9.616 -8.367 1.00 91.88 97 ARG A CA 1
ATOM 788 C C . ARG A 1 97 ? 16.972 -9.331 -8.734 1.00 91.88 97 ARG A C 1
ATOM 790 O O . ARG A 1 97 ? 17.750 -8.787 -7.952 1.00 91.88 97 ARG A O 1
ATOM 797 N N . LYS A 1 98 ? 17.306 -9.686 -9.973 1.00 91.06 98 LYS A N 1
ATOM 798 C CA . LYS A 1 98 ? 18.619 -9.423 -10.543 1.00 91.06 98 LYS A CA 1
ATOM 799 C C . LYS A 1 98 ? 18.668 -7.989 -11.070 1.00 91.06 98 LYS A C 1
ATOM 801 O O . LYS A 1 98 ? 17.860 -7.611 -11.911 1.00 91.06 98 LYS A O 1
ATOM 806 N N . LEU A 1 99 ? 19.652 -7.227 -10.616 1.00 92.81 99 LEU A N 1
ATOM 807 C CA . LEU A 1 99 ? 20.020 -5.938 -11.173 1.00 92.81 99 LEU A CA 1
ATOM 808 C C . LEU A 1 99 ? 20.614 -6.130 -12.573 1.00 92.81 99 LEU A C 1
ATOM 810 O O . LEU A 1 99 ? 21.504 -6.963 -12.774 1.00 92.81 99 LEU A O 1
ATOM 814 N N . SER A 1 100 ? 20.119 -5.352 -13.530 1.00 88.19 100 SER A N 1
ATOM 815 C CA . SER A 1 100 ? 20.647 -5.236 -14.889 1.00 88.19 100 SER A CA 1
ATOM 816 C C . SER A 1 100 ? 21.304 -3.867 -15.097 1.00 88.19 100 SER A C 1
ATOM 818 O O . SER A 1 100 ? 21.185 -2.986 -14.249 1.00 88.19 100 SER A O 1
ATOM 820 N N . LYS A 1 101 ? 21.944 -3.655 -16.256 1.00 87.94 101 LYS A N 1
ATOM 821 C CA . LYS A 1 101 ? 22.535 -2.355 -16.625 1.00 87.94 101 LYS A CA 1
ATOM 822 C C . LYS A 1 101 ? 21.509 -1.211 -16.617 1.00 87.94 101 LYS A C 1
ATOM 824 O O . LYS A 1 101 ? 21.881 -0.081 -16.333 1.00 87.94 101 LYS A O 1
ATOM 829 N N . ARG A 1 102 ? 20.247 -1.499 -16.956 1.00 84.88 102 ARG A N 1
ATOM 830 C CA . ARG A 1 102 ? 19.160 -0.506 -17.014 1.00 84.88 102 ARG A CA 1
ATOM 831 C C . ARG A 1 102 ? 18.495 -0.273 -15.654 1.00 84.88 102 ARG A C 1
ATOM 833 O O . ARG A 1 102 ? 17.857 0.751 -15.467 1.00 84.88 102 ARG A O 1
ATOM 840 N N . GLY A 1 103 ? 18.641 -1.214 -14.723 1.00 90.44 103 GLY A N 1
ATOM 841 C CA . GLY A 1 103 ? 17.931 -1.216 -13.447 1.00 90.44 103 GLY A CA 1
ATOM 842 C C . GLY A 1 103 ? 17.376 -2.594 -13.096 1.00 90.44 103 GLY A C 1
ATOM 843 O O . GLY A 1 103 ? 17.808 -3.617 -13.644 1.00 90.44 103 GLY A O 1
ATOM 844 N N . ILE A 1 104 ? 16.427 -2.631 -12.169 1.00 89.44 104 ILE A N 1
ATOM 845 C CA . ILE A 1 104 ? 15.722 -3.852 -11.766 1.00 89.44 104 ILE A CA 1
ATOM 846 C C . ILE A 1 104 ? 14.432 -3.966 -12.580 1.00 89.44 104 ILE A C 1
ATOM 848 O O . ILE A 1 104 ? 13.639 -3.035 -12.584 1.00 89.44 104 ILE A O 1
ATOM 852 N N . ASP A 1 105 ? 14.224 -5.100 -13.248 1.00 88.19 105 ASP A N 1
ATOM 853 C CA . ASP A 1 105 ? 12.970 -5.398 -13.952 1.00 88.19 105 ASP A CA 1
ATOM 854 C C . ASP A 1 105 ? 11.940 -5.981 -12.979 1.00 88.19 105 ASP A C 1
ATOM 856 O O . ASP A 1 105 ? 12.176 -7.017 -12.335 1.00 88.19 105 ASP A O 1
ATOM 860 N N . VAL A 1 106 ? 10.797 -5.305 -12.881 1.00 83.88 106 VAL A N 1
ATOM 861 C CA . VAL A 1 106 ? 9.620 -5.774 -12.159 1.00 83.88 106 VAL A CA 1
ATOM 862 C C . VAL A 1 106 ? 8.377 -5.494 -13.002 1.00 83.88 106 VAL A C 1
ATOM 864 O O . VAL A 1 106 ? 8.134 -4.371 -13.427 1.00 83.88 106 VAL A O 1
ATOM 867 N N . PHE A 1 107 ? 7.579 -6.533 -13.261 1.00 79.38 107 PHE A N 1
ATOM 868 C CA . PHE A 1 107 ? 6.343 -6.450 -14.056 1.00 79.38 107 PHE A CA 1
ATOM 869 C C . PHE A 1 107 ? 6.509 -5.839 -15.461 1.00 79.38 107 PHE A C 1
ATOM 871 O O . PHE A 1 107 ? 5.561 -5.257 -15.989 1.00 79.38 107 PHE A O 1
ATOM 878 N N . GLY A 1 108 ? 7.685 -6.012 -16.080 1.00 78.06 108 GLY A N 1
ATOM 879 C CA . GLY A 1 108 ? 7.983 -5.487 -17.414 1.00 78.06 108 GLY A CA 1
ATOM 880 C C . GLY A 1 108 ? 8.399 -4.015 -17.424 1.00 78.06 108 GLY A C 1
ATOM 881 O O . GLY A 1 108 ? 8.515 -3.437 -18.504 1.00 78.06 108 GLY A O 1
ATOM 882 N N . ASN A 1 109 ? 8.628 -3.424 -16.248 1.00 84.44 109 ASN A N 1
ATOM 883 C CA . ASN A 1 109 ? 9.099 -2.056 -16.072 1.00 84.44 109 ASN A CA 1
ATOM 884 C C . ASN A 1 109 ? 10.469 -2.067 -15.387 1.00 84.44 109 ASN A C 1
ATOM 886 O O . ASN A 1 109 ? 10.718 -2.859 -14.474 1.00 84.44 109 ASN A O 1
ATOM 890 N N . TYR A 1 110 ? 11.364 -1.182 -15.825 1.00 89.12 110 TYR A N 1
ATOM 891 C CA . TYR A 1 110 ? 12.669 -1.010 -15.194 1.00 89.12 110 TYR A CA 1
ATOM 892 C C . TYR A 1 110 ? 12.614 0.065 -14.119 1.00 89.12 110 TYR A C 1
ATOM 894 O O . TYR A 1 110 ? 12.105 1.154 -14.360 1.00 89.12 110 TYR A O 1
ATOM 902 N N . TYR A 1 111 ? 13.209 -0.232 -12.968 1.00 92.25 111 TYR A N 1
ATOM 903 C CA . TYR A 1 111 ? 13.330 0.687 -11.843 1.00 92.25 111 TYR A CA 1
ATOM 904 C C . TYR A 1 111 ? 14.797 1.009 -11.580 1.00 92.25 111 TYR A C 1
ATOM 906 O O . TYR A 1 111 ? 15.648 0.109 -11.586 1.00 92.25 111 TYR A O 1
ATOM 914 N N . THR A 1 112 ? 15.103 2.281 -11.332 1.00 94.19 112 THR A N 1
ATOM 915 C CA . THR A 1 112 ? 16.474 2.735 -11.073 1.00 94.19 112 THR A CA 1
ATOM 916 C C . THR A 1 112 ? 16.523 3.847 -10.031 1.00 94.19 112 THR A C 1
ATOM 918 O O . THR A 1 112 ? 15.570 4.590 -9.839 1.00 94.19 112 THR A O 1
ATOM 921 N N . CYS A 1 113 ? 17.673 3.972 -9.377 1.00 94.12 113 CYS A N 1
ATOM 922 C CA . CYS A 1 113 ? 18.042 5.103 -8.530 1.00 94.12 113 CYS A CA 1
ATOM 923 C C . CYS A 1 113 ? 19.566 5.325 -8.618 1.00 94.12 113 CYS A C 1
ATOM 925 O O . CYS A 1 113 ? 20.279 4.441 -9.122 1.00 94.12 113 CYS A O 1
ATOM 927 N N . PRO A 1 114 ? 20.097 6.470 -8.155 1.00 93.94 114 PRO A N 1
ATOM 928 C CA . PRO A 1 114 ? 21.538 6.732 -8.157 1.00 93.94 114 PRO A CA 1
ATOM 929 C C . PRO A 1 114 ? 22.361 5.643 -7.445 1.00 93.94 114 PRO A C 1
ATOM 931 O O . PRO A 1 114 ? 23.412 5.225 -7.934 1.00 93.94 114 PRO A O 1
ATOM 934 N N . GLU A 1 115 ? 21.858 5.111 -6.332 1.00 93.25 115 GLU A N 1
ATOM 935 C CA . GLU A 1 115 ? 22.504 4.065 -5.534 1.00 93.25 115 GLU A CA 1
ATOM 936 C C . GLU A 1 115 ? 22.578 2.737 -6.294 1.00 93.25 115 GLU A C 1
ATOM 938 O O . GLU A 1 115 ? 23.593 2.042 -6.235 1.00 93.25 115 GLU A O 1
ATOM 943 N N . LEU A 1 116 ? 21.540 2.396 -7.067 1.00 92.25 116 LEU A N 1
ATOM 944 C CA . LEU A 1 116 ? 21.536 1.214 -7.930 1.00 92.25 116 LEU A CA 1
ATOM 945 C C . LEU A 1 116 ? 22.586 1.319 -9.037 1.00 92.25 116 LEU A C 1
ATOM 947 O O . LEU A 1 116 ? 23.268 0.334 -9.329 1.00 92.25 116 LEU A O 1
ATOM 951 N N . GLN A 1 117 ? 22.739 2.500 -9.636 1.00 90.88 117 GLN A N 1
ATOM 952 C CA . GLN A 1 117 ? 23.748 2.736 -10.669 1.00 90.88 117 GLN A CA 1
ATOM 953 C C . GLN A 1 117 ? 25.163 2.653 -10.085 1.00 90.88 117 GLN A C 1
ATOM 955 O O . GLN A 1 117 ? 26.017 1.952 -10.630 1.00 90.88 117 GLN A O 1
ATOM 960 N N . ALA A 1 118 ? 25.404 3.277 -8.930 1.00 91.12 118 ALA A N 1
ATOM 961 C CA . ALA A 1 118 ? 26.681 3.175 -8.227 1.00 91.12 118 AL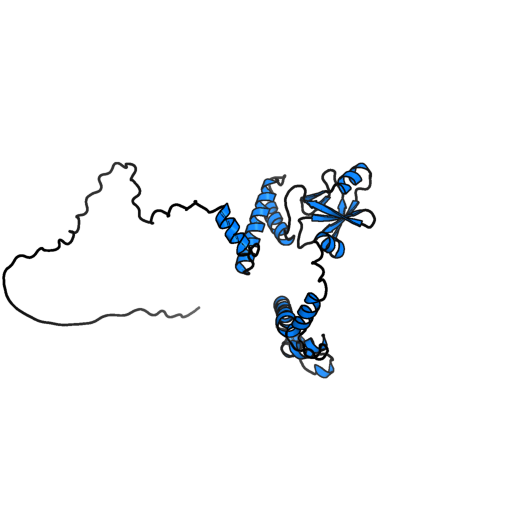A A CA 1
ATOM 962 C C . ALA A 1 118 ? 27.007 1.719 -7.844 1.00 91.12 118 ALA A C 1
ATOM 964 O O . ALA A 1 118 ? 28.108 1.225 -8.105 1.00 91.12 118 ALA A O 1
ATOM 965 N N . PHE A 1 119 ? 26.027 0.988 -7.304 1.00 90.50 119 PHE A N 1
ATOM 966 C CA . PHE A 1 119 ? 26.168 -0.426 -6.963 1.00 90.50 119 PHE A CA 1
ATOM 967 C C . PHE A 1 119 ? 26.429 -1.298 -8.198 1.00 90.50 119 PHE A C 1
ATOM 969 O O . PHE A 1 119 ? 27.203 -2.259 -8.130 1.00 90.50 119 PHE A O 1
ATOM 976 N N . TRP A 1 120 ? 25.846 -0.944 -9.351 1.00 89.44 120 TRP A N 1
ATOM 977 C CA . TRP A 1 120 ? 26.113 -1.635 -10.608 1.00 89.44 120 TRP A CA 1
ATOM 978 C C . TRP A 1 120 ? 27.594 -1.550 -11.021 1.00 89.44 120 TRP A C 1
ATOM 980 O O . TRP A 1 120 ? 28.155 -2.531 -11.520 1.00 89.44 120 TRP A O 1
ATOM 990 N N . HIS A 1 121 ? 28.247 -0.413 -10.792 1.00 89.12 121 HIS A N 1
ATOM 991 C CA . HIS A 1 121 ? 29.666 -0.244 -11.109 1.00 89.12 121 HIS A CA 1
ATOM 992 C C . HIS A 1 121 ? 30.599 -0.863 -10.059 1.00 89.12 121 HIS A C 1
ATOM 994 O O . HIS A 1 121 ? 31.658 -1.369 -10.422 1.00 89.12 121 HIS A O 1
ATOM 1000 N N . ALA A 1 122 ? 30.205 -0.864 -8.784 1.00 88.81 122 ALA A N 1
ATOM 1001 C CA . ALA A 1 122 ? 31.067 -1.291 -7.681 1.00 88.81 122 ALA A CA 1
ATOM 1002 C C . ALA A 1 122 ? 31.063 -2.808 -7.407 1.00 88.81 122 ALA A C 1
ATOM 1004 O O . ALA A 1 122 ? 32.059 -3.347 -6.930 1.00 88.81 122 ALA A O 1
ATOM 1005 N N . SER A 1 123 ? 29.952 -3.506 -7.666 1.00 85.56 123 SER A N 1
ATOM 1006 C CA . SER A 1 123 ? 29.753 -4.888 -7.208 1.00 85.56 123 SER A CA 1
ATOM 1007 C C . SER A 1 123 ? 29.506 -5.871 -8.349 1.00 85.56 123 SER A C 1
ATOM 1009 O O . SER A 1 123 ? 28.730 -5.610 -9.268 1.00 85.56 123 SER A O 1
ATOM 1011 N N . SER A 1 124 ? 30.097 -7.065 -8.257 1.00 82.75 124 SER A N 1
ATOM 1012 C CA . SER A 1 124 ? 29.780 -8.196 -9.140 1.00 82.75 124 SER A CA 1
ATOM 1013 C C . SER A 1 124 ? 28.503 -8.934 -8.720 1.00 82.75 124 SER A C 1
ATOM 1015 O O . SER A 1 124 ? 27.877 -9.608 -9.542 1.00 82.75 124 SER A O 1
ATOM 1017 N N . LYS A 1 125 ? 28.071 -8.793 -7.456 1.00 82.88 125 LYS A N 1
ATOM 1018 C CA . LYS A 1 125 ? 26.836 -9.406 -6.957 1.00 82.88 125 LYS A CA 1
ATOM 1019 C C . LYS A 1 125 ? 25.646 -8.629 -7.503 1.00 82.88 125 LYS A C 1
ATOM 1021 O O . LYS A 1 125 ? 25.454 -7.466 -7.179 1.00 82.88 125 LYS A O 1
ATOM 1026 N N . ARG A 1 126 ? 24.833 -9.288 -8.331 1.00 86.94 126 ARG A N 1
ATOM 1027 C CA . ARG A 1 126 ? 23.681 -8.666 -9.007 1.00 86.94 126 ARG A CA 1
ATOM 1028 C C . ARG A 1 126 ? 22.330 -8.987 -8.372 1.00 86.94 126 ARG A C 1
ATOM 1030 O O . ARG A 1 126 ? 21.325 -8.583 -8.925 1.00 86.94 126 ARG A O 1
ATOM 1037 N N . GLN A 1 127 ? 22.272 -9.738 -7.275 1.00 92.56 127 GLN A N 1
ATOM 1038 C CA . GLN A 1 127 ? 20.996 -10.085 -6.635 1.00 92.56 127 GLN A CA 1
ATOM 1039 C C . GLN A 1 127 ? 20.641 -9.067 -5.553 1.00 92.56 127 GLN A C 1
ATOM 1041 O O . GLN A 1 127 ? 21.400 -8.912 -4.595 1.00 92.56 127 GLN A O 1
ATOM 1046 N N . MET A 1 128 ? 19.486 -8.422 -5.712 1.00 93.44 128 MET A N 1
ATOM 1047 C CA . MET A 1 128 ? 18.954 -7.392 -4.823 1.00 93.44 128 MET A CA 1
ATOM 1048 C C . MET A 1 128 ? 17.652 -7.875 -4.180 1.00 93.44 128 MET A C 1
ATOM 1050 O O . MET A 1 128 ? 16.828 -8.520 -4.833 1.00 93.44 128 MET A O 1
ATOM 1054 N N . ARG A 1 129 ? 17.457 -7.548 -2.899 1.00 96.00 129 ARG A N 1
ATOM 1055 C CA . ARG A 1 129 ? 16.155 -7.677 -2.231 1.00 96.00 129 ARG A CA 1
ATOM 1056 C C . ARG A 1 129 ? 15.363 -6.406 -2.490 1.00 96.00 129 ARG A C 1
ATOM 1058 O O . ARG A 1 129 ? 15.899 -5.311 -2.327 1.00 96.00 129 ARG A O 1
ATOM 1065 N N . ILE A 1 130 ? 14.112 -6.568 -2.892 1.00 95.81 130 ILE A N 1
ATOM 1066 C CA . ILE A 1 130 ? 13.203 -5.463 -3.170 1.00 95.81 130 ILE A CA 1
ATOM 1067 C C . ILE A 1 130 ? 11.865 -5.678 -2.462 1.00 95.81 130 ILE A C 1
ATOM 1069 O O . ILE A 1 130 ? 11.494 -6.817 -2.169 1.00 95.81 130 ILE A O 1
ATOM 1073 N N . ARG A 1 131 ? 11.136 -4.590 -2.230 1.00 96.00 131 ARG A N 1
ATOM 1074 C CA . ARG A 1 131 ? 9.741 -4.570 -1.791 1.00 96.00 131 ARG A CA 1
ATOM 1075 C C . ARG A 1 131 ? 8.903 -3.770 -2.772 1.00 96.00 131 ARG A C 1
ATOM 1077 O O . ARG A 1 131 ? 9.326 -2.706 -3.225 1.00 96.00 131 ARG A O 1
ATOM 1084 N N . VAL A 1 132 ? 7.723 -4.293 -3.079 1.00 91.19 132 VAL A N 1
ATOM 1085 C CA . VAL A 1 132 ? 6.760 -3.670 -3.992 1.00 91.19 132 VAL A CA 1
ATOM 1086 C C . VAL A 1 132 ? 5.425 -3.525 -3.280 1.00 91.19 132 VAL A C 1
ATOM 1088 O O . VAL A 1 132 ? 5.012 -4.441 -2.569 1.00 91.19 132 VAL A O 1
ATOM 1091 N N . ASP A 1 133 ? 4.762 -2.389 -3.462 1.00 90.50 133 ASP A N 1
ATOM 1092 C CA . ASP A 1 133 ? 3.392 -2.197 -2.998 1.00 90.50 133 ASP A CA 1
ATOM 1093 C C . ASP A 1 133 ? 2.423 -2.604 -4.122 1.00 90.50 133 ASP A C 1
ATOM 1095 O O . ASP A 1 133 ? 2.487 -2.039 -5.213 1.00 90.50 133 ASP A O 1
ATOM 1099 N N . PRO A 1 134 ? 1.536 -3.593 -3.919 1.00 85.38 134 PRO A N 1
ATOM 1100 C CA . PRO A 1 134 ? 0.520 -3.940 -4.911 1.00 85.38 134 PRO A CA 1
ATOM 1101 C C . PRO A 1 134 ? -0.447 -2.795 -5.224 1.00 85.38 134 PRO A C 1
ATOM 1103 O O . PRO A 1 134 ? -1.050 -2.807 -6.298 1.00 85.38 134 PRO A O 1
ATOM 1106 N N . HIS A 1 135 ? -0.604 -1.836 -4.308 1.00 84.25 135 HIS A N 1
ATOM 1107 C CA . HIS A 1 135 ? -1.515 -0.710 -4.486 1.00 84.25 135 HIS A CA 1
ATOM 1108 C C . HIS A 1 135 ? -0.920 0.421 -5.318 1.00 84.25 135 HIS A C 1
ATOM 1110 O O . HIS A 1 135 ? -1.672 1.228 -5.858 1.00 84.25 135 HIS A O 1
ATOM 1116 N N . ASP A 1 136 ? 0.405 0.447 -5.456 1.00 88.69 136 ASP A N 1
ATOM 1117 C CA . ASP A 1 136 ? 1.133 1.466 -6.196 1.00 88.69 136 ASP A CA 1
ATOM 1118 C C . ASP A 1 136 ? 2.456 0.898 -6.729 1.00 88.69 136 ASP A C 1
ATOM 1120 O O . ASP A 1 136 ? 3.430 0.711 -5.992 1.00 88.69 136 ASP A O 1
ATOM 1124 N N . ILE A 1 137 ? 2.491 0.634 -8.038 1.00 87.81 137 ILE A N 1
ATOM 1125 C CA . ILE A 1 137 ? 3.687 0.142 -8.733 1.00 87.81 137 ILE A CA 1
ATOM 1126 C C . ILE A 1 137 ? 4.595 1.271 -9.249 1.00 87.81 137 ILE A C 1
ATOM 1128 O O . ILE A 1 137 ? 5.556 0.980 -9.965 1.00 87.81 137 ILE A O 1
ATOM 1132 N N . GLY A 1 138 ? 4.327 2.531 -8.886 1.00 89.56 138 GLY A N 1
ATOM 1133 C CA . GLY A 1 138 ? 5.103 3.714 -9.273 1.00 89.56 138 GLY A CA 1
ATOM 1134 C C . GLY A 1 138 ? 6.582 3.621 -8.920 1.00 89.56 138 GLY A C 1
ATOM 1135 O O . GLY A 1 138 ? 7.458 4.004 -9.698 1.00 89.56 138 GLY A O 1
ATOM 1136 N N . ALA A 1 139 ? 6.871 3.020 -7.768 1.00 94.62 139 ALA A N 1
ATOM 1137 C CA . ALA A 1 139 ? 8.226 2.836 -7.285 1.00 94.62 139 ALA A CA 1
ATOM 1138 C C . ALA A 1 139 ? 8.383 1.535 -6.494 1.00 94.62 139 ALA A C 1
ATOM 1140 O O . ALA A 1 139 ? 7.438 0.997 -5.912 1.00 94.62 139 ALA A O 1
ATOM 1141 N N . ILE A 1 140 ? 9.624 1.062 -6.413 1.00 95.25 140 ILE A N 1
ATOM 1142 C CA . ILE A 1 140 ? 10.020 -0.064 -5.566 1.00 95.25 140 ILE A CA 1
ATOM 1143 C C . ILE A 1 140 ? 10.940 0.415 -4.443 1.00 95.25 140 ILE A C 1
ATOM 1145 O O . ILE A 1 140 ? 11.569 1.467 -4.533 1.00 95.25 140 ILE A O 1
ATOM 1149 N N . SER A 1 141 ? 11.036 -0.362 -3.366 1.00 97.56 141 SER A N 1
ATOM 1150 C CA . SER A 1 141 ? 12.049 -0.152 -2.327 1.00 97.56 141 SER A CA 1
ATOM 1151 C C . SER A 1 141 ? 13.127 -1.220 -2.457 1.00 97.56 141 SER A C 1
ATOM 1153 O O . SER A 1 141 ? 12.819 -2.407 -2.472 1.00 97.56 141 SER A O 1
ATOM 1155 N N . VAL A 1 142 ? 14.391 -0.822 -2.549 1.00 96.81 142 VAL A N 1
ATOM 1156 C CA . VAL A 1 142 ? 15.550 -1.704 -2.732 1.00 96.81 142 VAL A CA 1
ATOM 1157 C C . VAL A 1 142 ? 16.404 -1.689 -1.475 1.00 96.81 142 VAL A C 1
ATOM 1159 O O . VAL A 1 142 ? 16.681 -0.627 -0.927 1.00 96.81 142 VAL A O 1
ATOM 1162 N N . LEU A 1 143 ? 16.828 -2.862 -1.011 1.00 96.06 143 LEU A N 1
ATOM 1163 C CA . LEU A 1 143 ? 17.639 -2.976 0.197 1.00 96.06 143 LEU A CA 1
ATOM 1164 C C . LEU A 1 143 ? 19.132 -2.801 -0.109 1.00 96.06 143 LEU A C 1
ATOM 1166 O O . LEU A 1 143 ? 19.717 -3.593 -0.854 1.00 96.06 143 LEU A O 1
ATOM 1170 N N . PHE A 1 144 ? 19.758 -1.832 0.554 1.00 93.12 144 PHE A N 1
ATOM 1171 C CA . PHE A 1 144 ? 21.202 -1.624 0.593 1.00 93.12 144 PHE A CA 1
ATOM 1172 C C . PHE A 1 144 ? 21.704 -1.761 2.031 1.00 93.12 144 PHE A C 1
ATOM 1174 O O . PHE A 1 144 ? 21.445 -0.912 2.882 1.00 93.12 144 PHE A O 1
ATOM 1181 N N . GLY A 1 145 ? 22.421 -2.851 2.317 1.00 89.38 145 GLY A N 1
ATOM 1182 C CA . GLY A 1 145 ? 22.775 -3.196 3.695 1.00 89.38 145 GLY A CA 1
ATOM 1183 C C . GLY A 1 145 ? 21.509 -3.445 4.516 1.00 89.38 145 GLY A C 1
ATOM 1184 O O . GLY A 1 145 ? 20.826 -4.444 4.293 1.00 89.38 145 GLY A O 1
ATOM 1185 N N . GLU A 1 146 ? 21.192 -2.517 5.418 1.00 91.88 146 GLU A N 1
ATOM 1186 C CA . GLU 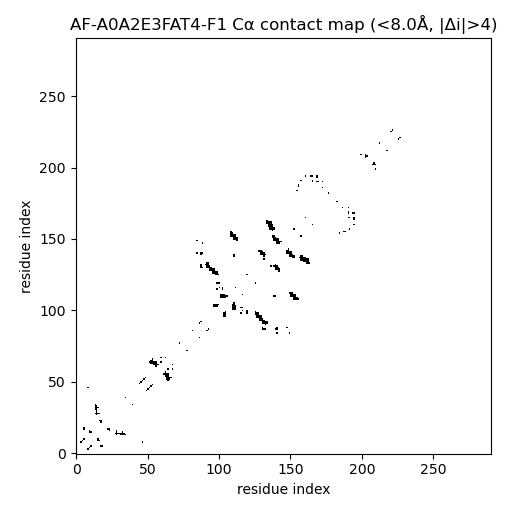A 1 146 ? 19.988 -2.535 6.265 1.00 91.88 146 GLU A CA 1
ATOM 1187 C C . GLU A 1 146 ? 18.977 -1.431 5.912 1.00 91.88 146 GLU A C 1
ATOM 1189 O O . GLU A 1 146 ? 17.915 -1.346 6.522 1.00 91.88 146 GLU A O 1
ATOM 1194 N N . ILE A 1 147 ? 19.284 -0.593 4.916 1.00 95.12 147 ILE A N 1
ATOM 1195 C CA . ILE A 1 147 ? 18.486 0.582 4.559 1.00 95.12 147 ILE A CA 1
ATOM 1196 C C . ILE A 1 147 ? 17.701 0.302 3.280 1.00 95.12 147 ILE A C 1
ATOM 1198 O O . ILE A 1 147 ? 18.253 -0.167 2.282 1.00 95.12 147 ILE A O 1
ATOM 1202 N N . TRP A 1 148 ? 16.407 0.611 3.301 1.00 96.81 148 TRP A N 1
ATOM 1203 C CA . TRP A 1 148 ? 15.571 0.611 2.107 1.00 96.81 148 TRP A CA 1
ATOM 1204 C C . TRP A 1 148 ? 15.695 1.952 1.387 1.00 96.81 148 TRP A C 1
ATOM 1206 O O . TRP A 1 148 ? 15.592 3.003 2.007 1.00 96.81 148 TRP A O 1
ATOM 1216 N N . VAL A 1 149 ? 15.892 1.913 0.073 1.00 96.62 149 VAL A N 1
ATOM 1217 C CA . VAL A 1 149 ? 16.010 3.097 -0.789 1.00 96.62 149 VAL A CA 1
ATOM 1218 C C . VAL A 1 149 ? 14.970 3.012 -1.900 1.00 96.62 149 VAL A C 1
ATOM 1220 O O . VAL A 1 149 ? 14.725 1.930 -2.434 1.00 96.62 149 VAL A O 1
ATOM 1223 N N . THR A 1 150 ? 14.323 4.126 -2.237 1.00 97.19 150 THR A N 1
ATOM 1224 C CA . THR A 1 150 ? 13.356 4.179 -3.344 1.00 97.19 150 THR A CA 1
ATOM 1225 C C . THR A 1 150 ? 14.060 4.091 -4.693 1.00 97.19 150 THR A C 1
ATOM 1227 O O . THR A 1 150 ? 15.046 4.782 -4.926 1.00 97.19 150 THR A O 1
ATOM 1230 N N . ALA A 1 151 ? 13.523 3.267 -5.588 1.00 95.56 151 ALA A N 1
ATOM 1231 C CA . ALA A 1 151 ? 13.849 3.287 -7.004 1.00 95.56 151 ALA A CA 1
ATOM 1232 C C . ALA A 1 151 ? 12.567 3.490 -7.812 1.00 95.56 151 ALA A C 1
ATOM 1234 O O . ALA A 1 151 ? 11.629 2.696 -7.693 1.00 95.56 151 ALA A O 1
ATOM 1235 N N . ASP A 1 152 ? 12.548 4.542 -8.622 1.00 93.88 152 ASP A N 1
ATOM 1236 C CA . ASP A 1 152 ? 11.389 4.952 -9.411 1.00 93.88 152 ASP A CA 1
ATOM 1237 C C . ASP A 1 152 ? 11.369 4.237 -10.764 1.00 93.88 152 ASP A C 1
ATOM 1239 O O . ASP A 1 152 ? 12.406 3.767 -11.257 1.00 93.88 152 ASP A O 1
ATOM 1243 N N . ALA A 1 153 ? 10.179 4.131 -11.355 1.00 89.44 153 ALA A N 1
ATOM 1244 C CA . ALA A 1 153 ? 10.019 3.613 -12.706 1.00 89.44 153 ALA A CA 1
ATOM 1245 C C . ALA A 1 153 ? 10.756 4.515 -13.715 1.00 89.44 153 ALA A C 1
ATOM 1247 O O . ALA A 1 153 ? 10.580 5.728 -13.747 1.00 89.44 153 ALA A O 1
ATOM 1248 N N . LEU A 1 154 ? 11.609 3.911 -14.543 1.00 83.44 154 LEU A N 1
ATOM 1249 C CA . LEU A 1 154 ? 12.476 4.631 -15.477 1.00 83.44 154 LEU A CA 1
ATOM 1250 C C . LEU A 1 154 ? 11.747 5.049 -16.757 1.00 83.44 154 LEU A C 1
ATOM 1252 O O . LEU A 1 154 ? 11.984 6.129 -17.288 1.00 83.44 154 LEU A O 1
ATOM 1256 N N . ASP A 1 155 ? 10.922 4.150 -17.293 1.00 74.50 155 ASP A N 1
ATOM 1257 C CA . ASP A 1 155 ? 10.463 4.221 -18.685 1.00 74.50 155 ASP A CA 1
ATOM 1258 C C . ASP A 1 155 ? 9.048 4.777 -18.851 1.00 74.50 155 ASP A C 1
ATOM 1260 O O . ASP A 1 155 ? 8.601 4.970 -19.982 1.00 74.50 155 ASP A O 1
ATOM 1264 N N . CYS A 1 156 ? 8.323 4.954 -17.752 1.00 72.75 156 CYS A N 1
ATOM 1265 C CA . CYS A 1 156 ? 6.963 5.471 -17.731 1.00 72.75 156 CYS A CA 1
ATOM 1266 C C . CYS A 1 156 ? 6.596 5.915 -16.317 1.00 72.75 156 CYS A C 1
ATOM 1268 O O . CYS A 1 156 ? 7.068 5.330 -15.341 1.00 72.75 156 CYS A O 1
ATOM 1270 N N . ASP A 1 157 ? 5.719 6.910 -16.233 1.00 82.75 157 ASP A N 1
ATOM 1271 C CA . ASP A 1 157 ? 5.101 7.301 -14.975 1.00 82.75 157 ASP A CA 1
ATOM 1272 C C . ASP A 1 157 ? 4.034 6.266 -14.596 1.00 82.75 157 ASP A C 1
ATOM 1274 O O . ASP A 1 157 ? 3.113 5.988 -15.366 1.00 82.75 157 ASP A O 1
ATOM 1278 N N . LEU A 1 158 ? 4.222 5.641 -13.440 1.00 82.94 158 LEU A N 1
ATOM 1279 C CA . LEU A 1 158 ? 3.355 4.598 -12.897 1.00 82.94 158 LEU A CA 1
ATOM 1280 C C . LEU A 1 158 ? 2.782 5.007 -11.534 1.00 82.94 158 LEU A C 1
ATOM 1282 O O . LEU A 1 158 ? 2.283 4.146 -10.805 1.00 82.94 158 LEU A O 1
ATOM 1286 N N . ASP A 1 159 ? 2.886 6.288 -11.172 1.00 86.75 159 ASP A N 1
ATOM 1287 C CA . ASP A 1 159 ? 2.455 6.787 -9.871 1.00 86.75 159 ASP A CA 1
ATOM 1288 C C . ASP A 1 159 ? 0.973 6.477 -9.612 1.00 86.75 159 ASP A C 1
ATOM 1290 O O . ASP A 1 159 ? 0.092 6.848 -10.387 1.00 86.75 159 ASP A O 1
ATOM 1294 N N . GLY A 1 160 ? 0.687 5.759 -8.522 1.00 84.06 160 GLY A N 1
ATOM 1295 C CA . GLY A 1 160 ? -0.682 5.412 -8.130 1.00 84.06 160 GLY A CA 1
ATOM 1296 C C . GLY A 1 160 ? -1.331 4.301 -8.963 1.00 84.06 160 GLY A C 1
ATOM 1297 O O . GLY A 1 160 ? -2.521 4.018 -8.796 1.00 84.06 160 GLY A O 1
ATOM 1298 N N . VAL A 1 161 ? -0.582 3.638 -9.849 1.00 84.56 161 VAL A N 1
ATOM 1299 C CA . VAL A 1 161 ? -1.103 2.517 -10.635 1.00 84.56 161 VAL A CA 1
ATOM 1300 C C . VAL A 1 161 ? -1.176 1.259 -9.768 1.00 84.56 161 VAL A C 1
ATOM 1302 O O . VAL A 1 161 ? -0.166 0.730 -9.306 1.00 84.56 161 VAL A O 1
ATOM 1305 N N . HIS A 1 162 ? -2.383 0.716 -9.605 1.00 85.50 162 HIS A N 1
ATOM 1306 C CA . HIS A 1 162 ? -2.592 -0.548 -8.901 1.00 85.50 162 HIS A CA 1
ATOM 1307 C C . HIS A 1 162 ? -2.098 -1.746 -9.735 1.00 85.50 162 HIS A C 1
ATOM 1309 O O . HIS A 1 162 ? -2.395 -1.870 -10.930 1.00 85.50 162 HIS A O 1
ATOM 1315 N N . MET A 1 163 ? -1.411 -2.699 -9.096 1.00 80.75 163 MET A N 1
ATOM 1316 C CA . MET A 1 163 ? -0.807 -3.863 -9.754 1.00 80.75 163 MET A CA 1
ATOM 1317 C C . MET A 1 163 ? -1.833 -4.717 -10.516 1.00 80.75 163 MET A C 1
ATOM 1319 O O . MET A 1 163 ? -1.537 -5.211 -11.603 1.00 80.75 163 MET A O 1
ATOM 1323 N N . SER A 1 164 ? -3.044 -4.908 -9.983 1.00 78.06 164 SER A N 1
ATOM 1324 C CA . SER A 1 164 ? -4.084 -5.702 -10.666 1.00 78.06 164 SER A CA 1
ATOM 1325 C C . SER A 1 164 ? -4.577 -5.052 -11.966 1.00 78.06 164 SER A C 1
ATOM 1327 O O . SER A 1 164 ? -4.789 -5.760 -12.957 1.00 78.06 164 SER A O 1
ATOM 1329 N N . SER A 1 165 ? -4.704 -3.722 -11.989 1.00 79.38 165 SER A N 1
ATOM 1330 C CA . SER A 1 165 ? -5.056 -2.952 -13.185 1.00 79.38 165 SER A CA 1
ATOM 1331 C C . SER A 1 165 ? -3.964 -3.097 -14.239 1.00 79.38 165 SER A C 1
ATOM 1333 O O . SER A 1 165 ? -4.251 -3.443 -15.385 1.00 79.38 165 SER A O 1
ATOM 1335 N N . TRP A 1 166 ? -2.699 -2.962 -13.823 1.00 82.44 166 TRP A N 1
ATOM 1336 C CA . TRP A 1 166 ? -1.547 -3.170 -14.700 1.00 82.44 166 TRP A CA 1
ATOM 1337 C C . TRP A 1 166 ? -1.501 -4.581 -15.290 1.00 82.44 166 TRP A C 1
ATOM 1339 O O . TRP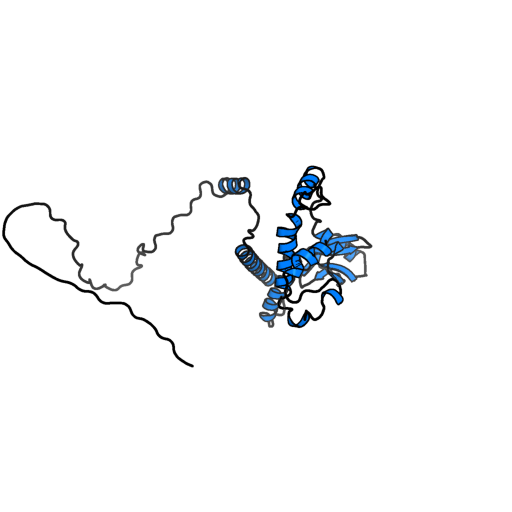 A 1 166 ? -1.362 -4.750 -16.498 1.00 82.44 166 TRP A O 1
ATOM 1349 N N . VAL A 1 167 ? -1.667 -5.615 -14.461 1.00 77.19 167 VAL A N 1
ATOM 1350 C CA . VAL A 1 167 ? -1.652 -7.015 -14.913 1.00 77.19 167 VAL A CA 1
ATOM 1351 C C . VAL A 1 167 ? -2.774 -7.297 -15.913 1.00 77.19 167 VAL A C 1
ATOM 1353 O O . VAL A 1 167 ? -2.564 -8.059 -16.859 1.00 77.19 167 VAL A O 1
ATOM 1356 N N . THR A 1 168 ? -3.953 -6.705 -15.720 1.00 77.56 168 THR A N 1
ATOM 1357 C CA . THR A 1 168 ? -5.094 -6.872 -16.631 1.00 77.56 168 THR A CA 1
ATOM 1358 C C . THR A 1 168 ? -4.773 -6.303 -18.012 1.00 77.56 168 THR A C 1
ATOM 1360 O O . THR A 1 168 ? -4.867 -7.036 -19.001 1.00 77.56 168 THR A O 1
ATOM 1363 N N . GLU A 1 169 ? -4.260 -5.074 -18.080 1.00 78.19 169 GLU A N 1
ATOM 1364 C CA . GLU A 1 169 ? -3.911 -4.467 -19.369 1.00 78.19 169 GLU A CA 1
ATOM 1365 C C . GLU A 1 169 ? -2.685 -5.093 -20.010 1.00 78.19 169 GLU A C 1
ATOM 1367 O O . GLU A 1 169 ? -2.663 -5.321 -21.221 1.00 78.19 169 GLU A O 1
ATOM 1372 N N . PHE A 1 170 ? -1.699 -5.492 -19.214 1.00 73.38 170 PHE A N 1
ATOM 1373 C CA . PHE A 1 170 ? -0.548 -6.213 -19.733 1.00 73.38 170 PHE A CA 1
ATOM 1374 C C . PHE A 1 170 ? -0.951 -7.560 -20.353 1.00 73.38 170 PHE A C 1
ATOM 1376 O O . PHE A 1 170 ? -0.417 -7.960 -21.391 1.00 73.38 170 PHE A O 1
ATOM 1383 N N . ARG A 1 171 ? -1.930 -8.267 -19.766 1.00 74.50 171 ARG A N 1
ATOM 1384 C CA . ARG A 1 171 ? -2.496 -9.494 -20.354 1.00 74.50 171 ARG A CA 1
ATOM 1385 C C . ARG A 1 171 ? -3.227 -9.212 -21.662 1.00 74.50 171 ARG A C 1
ATOM 1387 O O . ARG A 1 171 ? -3.021 -9.965 -22.613 1.00 74.50 171 ARG A O 1
ATOM 1394 N N . ALA A 1 172 ? -4.034 -8.152 -21.726 1.00 74.50 172 ALA A N 1
ATOM 1395 C CA . ALA A 1 172 ? -4.737 -7.756 -22.947 1.00 74.50 172 ALA A CA 1
ATOM 1396 C C . ALA A 1 172 ? -3.750 -7.430 -24.081 1.00 74.50 172 ALA A C 1
ATOM 1398 O O . ALA A 1 172 ? -3.875 -7.957 -25.188 1.00 74.50 172 ALA A O 1
ATOM 1399 N N . ILE A 1 173 ? -2.702 -6.661 -23.773 1.00 72.19 173 ILE A N 1
ATOM 1400 C CA . ILE A 1 173 ? -1.609 -6.351 -24.700 1.00 72.19 173 ILE A CA 1
ATOM 1401 C C . ILE A 1 173 ? -0.918 -7.630 -25.182 1.00 72.19 173 ILE A C 1
ATOM 1403 O O . ILE A 1 173 ? -0.746 -7.834 -26.383 1.00 72.19 173 ILE A O 1
ATOM 1407 N N . LYS A 1 174 ? -0.535 -8.521 -24.261 1.00 67.44 174 LYS A N 1
ATOM 1408 C CA . LYS A 1 174 ? 0.169 -9.764 -24.606 1.00 67.44 174 LYS A CA 1
ATOM 1409 C C . LYS A 1 174 ? -0.687 -10.705 -25.457 1.00 67.44 174 LYS A C 1
ATOM 1411 O O . LYS A 1 174 ? -0.151 -11.397 -26.320 1.00 67.44 174 LYS A O 1
ATOM 1416 N N . ALA A 1 175 ? -1.998 -10.746 -25.222 1.00 73.31 175 ALA A N 1
ATOM 1417 C CA . ALA A 1 175 ? -2.927 -11.522 -26.036 1.00 73.31 175 ALA A CA 1
ATOM 1418 C C . ALA A 1 175 ? -3.031 -10.964 -27.464 1.00 73.31 175 ALA A C 1
ATOM 1420 O O . ALA A 1 175 ? -3.047 -11.742 -28.416 1.00 73.31 175 ALA A O 1
ATOM 1421 N N . HIS A 1 176 ? -3.046 -9.636 -27.609 1.00 63.91 176 HIS A N 1
ATOM 1422 C CA . HIS A 1 176 ? -3.119 -8.965 -28.906 1.00 63.91 176 HIS A CA 1
ATOM 1423 C C . HIS A 1 176 ? -1.810 -9.077 -29.710 1.00 63.91 176 HIS A C 1
ATOM 1425 O O . HIS A 1 176 ? -1.847 -9.293 -30.916 1.00 63.91 176 HIS A O 1
ATOM 1431 N N . ASN A 1 177 ? -0.654 -9.038 -29.038 1.00 62.19 177 ASN A N 1
ATOM 1432 C CA . ASN A 1 177 ? 0.670 -8.973 -29.673 1.00 62.19 177 ASN A CA 1
ATOM 1433 C C . ASN A 1 177 ? 1.418 -10.312 -29.731 1.00 62.19 177 ASN A C 1
ATOM 1435 O O . ASN A 1 177 ? 2.639 -10.338 -29.847 1.00 62.19 177 ASN A O 1
ATOM 1439 N N . LYS A 1 178 ? 0.721 -11.453 -29.678 1.00 55.28 178 LYS A N 1
ATOM 1440 C CA . LYS A 1 178 ? 1.355 -12.788 -29.712 1.00 55.28 178 LYS A CA 1
ATOM 1441 C C . LYS A 1 178 ? 2.203 -13.045 -30.982 1.00 55.28 178 LYS A C 1
ATOM 1443 O O . LYS A 1 178 ? 2.952 -14.018 -31.006 1.00 55.28 178 LYS A O 1
ATOM 1448 N N . ALA A 1 179 ? 2.089 -12.191 -32.006 1.00 49.28 179 ALA A N 1
ATOM 1449 C CA . ALA A 1 179 ? 2.833 -12.249 -33.266 1.00 49.28 179 ALA A CA 1
ATOM 1450 C C . ALA A 1 179 ? 4.034 -11.279 -33.362 1.00 49.28 179 ALA A C 1
ATOM 1452 O O . ALA A 1 179 ? 4.915 -11.516 -34.184 1.00 49.28 179 ALA A O 1
ATOM 1453 N N . GLU A 1 180 ? 4.113 -10.230 -32.534 1.00 48.88 180 GLU A N 1
ATOM 1454 C CA . GLU A 1 180 ? 5.185 -9.223 -32.596 1.00 48.88 180 GLU A CA 1
ATOM 1455 C C . GLU A 1 180 ? 6.060 -9.316 -31.339 1.00 48.88 180 GLU A C 1
ATOM 1457 O O . GLU A 1 180 ? 5.621 -9.062 -30.220 1.00 48.88 180 GLU A O 1
ATOM 1462 N N . SER A 1 181 ? 7.309 -9.749 -31.513 1.00 46.78 181 SER A N 1
ATOM 1463 C CA . SER A 1 181 ? 8.210 -10.150 -30.421 1.00 46.78 181 SER A CA 1
ATOM 1464 C C . SER A 1 181 ? 8.778 -8.989 -29.581 1.00 46.78 181 SER A C 1
ATOM 1466 O O . SER A 1 181 ? 9.607 -9.238 -28.705 1.00 46.78 181 SER A O 1
ATOM 1468 N N . GLU A 1 182 ? 8.350 -7.742 -29.790 1.00 52.66 182 GLU A N 1
ATOM 1469 C CA . GLU A 1 182 ? 8.833 -6.580 -29.035 1.00 52.66 182 GLU A CA 1
ATOM 1470 C C . GLU A 1 182 ? 7.663 -5.703 -28.562 1.00 52.66 182 GLU A C 1
ATOM 1472 O O . GLU A 1 182 ? 6.961 -5.063 -29.339 1.00 52.66 182 GLU A O 1
ATOM 1477 N N . LEU A 1 183 ? 7.441 -5.676 -27.245 1.00 56.88 183 LEU A N 1
ATOM 1478 C CA . LEU A 1 183 ? 6.474 -4.784 -26.602 1.00 56.88 183 LEU A CA 1
ATOM 1479 C C . LEU A 1 183 ? 7.028 -3.346 -26.617 1.00 56.88 183 LEU A C 1
ATOM 1481 O O . LEU A 1 183 ? 7.849 -2.990 -25.771 1.00 56.88 183 LEU A O 1
ATOM 1485 N N . SER A 1 184 ? 6.588 -2.531 -27.583 1.00 61.34 184 SER A N 1
ATOM 1486 C CA . SER A 1 184 ? 6.959 -1.107 -27.706 1.00 61.34 184 SER A CA 1
ATOM 1487 C C . SER A 1 184 ? 6.520 -0.266 -26.492 1.00 61.34 184 SER A C 1
ATOM 1489 O O . SER A 1 184 ? 5.526 -0.573 -25.828 1.00 61.34 184 SER A O 1
ATOM 1491 N N . SER A 1 185 ? 7.225 0.842 -26.230 1.00 61.06 185 SER A N 1
ATOM 1492 C CA . SER A 1 185 ? 6.811 1.881 -25.270 1.00 61.06 185 SER A CA 1
ATOM 1493 C C . SER A 1 185 ? 5.404 2.409 -25.541 1.00 61.06 185 SER A C 1
ATOM 1495 O O . SER A 1 185 ? 4.633 2.582 -24.603 1.00 61.06 185 SER A O 1
ATOM 1497 N N . ASP A 1 186 ? 5.016 2.532 -26.812 1.00 65.06 186 ASP A N 1
ATOM 1498 C CA . ASP A 1 186 ? 3.702 3.060 -27.207 1.00 65.06 186 ASP A CA 1
ATOM 1499 C C . ASP A 1 186 ? 2.536 2.177 -26.732 1.00 65.06 186 ASP A C 1
ATOM 1501 O O . ASP A 1 186 ? 1.395 2.624 -26.596 1.00 65.06 186 ASP A O 1
ATOM 1505 N N . LEU A 1 187 ? 2.793 0.885 -26.503 1.00 66.62 187 LEU A N 1
ATOM 1506 C CA . LEU A 1 187 ? 1.812 -0.037 -25.933 1.00 66.62 187 LEU A CA 1
ATOM 1507 C C . LEU A 1 187 ? 1.637 0.190 -24.432 1.00 66.62 187 LEU A C 1
ATOM 1509 O O . LEU A 1 187 ? 0.503 0.146 -23.958 1.00 66.62 187 LEU A O 1
ATOM 1513 N N . ARG A 1 188 ? 2.729 0.461 -23.702 1.00 64.56 188 ARG A N 1
ATOM 1514 C CA . ARG A 1 188 ? 2.656 0.814 -22.275 1.00 64.56 188 ARG A CA 1
ATOM 1515 C C . ARG A 1 188 ? 1.871 2.106 -22.085 1.00 64.56 188 ARG A C 1
ATOM 1517 O O . ARG A 1 188 ? 0.931 2.113 -21.300 1.00 64.56 188 ARG A O 1
ATOM 1524 N N . ASP A 1 189 ? 2.159 3.138 -22.873 1.00 68.50 189 ASP A N 1
ATOM 1525 C CA . ASP A 1 189 ? 1.460 4.427 -22.777 1.00 68.50 189 ASP A CA 1
ATOM 1526 C C . ASP A 1 189 ? -0.041 4.300 -23.070 1.00 68.50 189 ASP A C 1
ATOM 1528 O O . ASP A 1 189 ? -0.875 4.949 -22.435 1.00 68.50 189 ASP A O 1
ATOM 1532 N N . ARG A 1 190 ? -0.417 3.431 -24.019 1.00 73.00 190 ARG A N 1
ATOM 1533 C CA . ARG A 1 190 ? -1.828 3.107 -24.276 1.00 73.00 190 ARG A CA 1
ATOM 1534 C C . ARG A 1 190 ? -2.482 2.374 -23.108 1.00 73.00 190 ARG A C 1
ATOM 1536 O O . ARG A 1 190 ? -3.610 2.718 -22.764 1.00 73.00 190 ARG A O 1
ATOM 1543 N N . ALA A 1 191 ? -1.803 1.400 -22.499 1.00 67.12 191 ALA A N 1
ATOM 1544 C CA . ALA A 1 191 ? -2.313 0.738 -21.297 1.00 67.12 191 ALA A CA 1
ATOM 1545 C C . ALA A 1 191 ? -2.523 1.732 -20.155 1.00 67.12 191 ALA A C 1
ATOM 1547 O O . ALA A 1 191 ? -3.575 1.695 -19.529 1.00 67.12 191 ALA A O 1
ATOM 1548 N N . LEU A 1 192 ? -1.579 2.646 -19.919 1.00 71.25 192 LEU A N 1
ATOM 1549 C CA . LEU A 1 192 ? -1.715 3.653 -18.865 1.00 71.25 192 LEU A CA 1
ATOM 1550 C C . LEU A 1 192 ? -2.932 4.546 -19.090 1.00 71.25 192 LEU A C 1
ATOM 1552 O O . LEU A 1 192 ? -3.784 4.638 -18.214 1.00 71.25 192 LEU A O 1
ATOM 1556 N N . LYS A 1 193 ? -3.114 5.064 -20.311 1.00 76.25 193 LYS A N 1
ATOM 1557 C CA . LYS A 1 193 ? -4.320 5.833 -20.666 1.00 76.25 193 LYS A CA 1
ATOM 1558 C C . LYS A 1 193 ? -5.616 5.051 -20.442 1.00 76.25 193 LYS A C 1
ATOM 1560 O O . LYS A 1 193 ? -6.621 5.632 -20.032 1.00 76.25 193 LYS A O 1
ATOM 1565 N N . ASN A 1 194 ? -5.618 3.747 -20.719 1.00 76.56 194 ASN A N 1
ATOM 1566 C CA . ASN A 1 194 ? -6.785 2.903 -20.472 1.00 76.56 194 ASN A CA 1
ATOM 1567 C C . ASN A 1 194 ? -7.042 2.712 -18.973 1.00 76.56 194 ASN A C 1
ATOM 1569 O O . ASN A 1 194 ? -8.190 2.843 -18.543 1.00 76.56 194 ASN A O 1
ATOM 1573 N N . ILE A 1 195 ? -5.996 2.442 -18.184 1.00 74.25 195 ILE A N 1
ATOM 1574 C CA . ILE A 1 195 ? -6.080 2.325 -16.723 1.00 74.25 195 ILE A CA 1
ATOM 1575 C C . ILE A 1 195 ? -6.624 3.626 -16.139 1.00 74.25 195 ILE A C 1
ATOM 1577 O O . ILE A 1 195 ? -7.622 3.580 -15.424 1.00 74.25 195 ILE A O 1
ATOM 1581 N N . ASP A 1 196 ? -6.061 4.774 -16.514 1.00 73.88 196 ASP A N 1
ATOM 1582 C CA . ASP A 1 196 ? -6.513 6.091 -16.059 1.00 73.88 196 ASP A CA 1
ATOM 1583 C C . ASP A 1 196 ? -7.983 6.328 -16.400 1.00 73.88 196 ASP A C 1
ATOM 1585 O O . ASP A 1 196 ? -8.764 6.766 -15.555 1.00 73.88 196 ASP A O 1
ATOM 1589 N N . ALA A 1 197 ? -8.410 5.975 -17.616 1.00 74.38 197 ALA A N 1
ATOM 1590 C CA . ALA A 1 197 ? -9.805 6.099 -18.024 1.00 74.38 197 ALA A CA 1
ATOM 1591 C C . ALA A 1 197 ? -10.741 5.184 -17.213 1.00 74.38 197 ALA A C 1
ATOM 1593 O O . ALA A 1 197 ? -11.863 5.585 -16.888 1.00 74.38 197 ALA A O 1
ATOM 1594 N N . ILE A 1 198 ? -10.314 3.961 -16.883 1.00 75.56 198 ILE A N 1
ATOM 1595 C CA . ILE A 1 198 ? -11.082 3.023 -16.051 1.00 75.56 198 ILE A CA 1
ATOM 1596 C C . ILE A 1 198 ? -11.164 3.536 -14.612 1.00 75.56 198 ILE A C 1
ATOM 1598 O O . ILE A 1 198 ? -12.266 3.605 -14.060 1.00 75.56 198 ILE A O 1
ATOM 1602 N N . CYS A 1 199 ? -10.030 3.936 -14.034 1.00 68.19 199 CYS A N 1
ATOM 1603 C CA . CYS A 1 199 ? -9.928 4.503 -12.694 1.00 68.19 199 CYS A CA 1
ATOM 1604 C C . CYS A 1 199 ? -10.790 5.759 -12.573 1.00 68.19 199 CYS A C 1
ATOM 1606 O O . CYS A 1 199 ? -11.620 5.837 -11.674 1.00 68.19 199 CYS A O 1
ATOM 1608 N N . HIS A 1 200 ? -10.704 6.686 -13.529 1.00 69.12 200 HIS A N 1
ATOM 1609 C CA . HIS A 1 200 ? -11.524 7.894 -13.554 1.00 69.12 200 HIS A CA 1
ATOM 1610 C C . HIS A 1 200 ? -13.025 7.572 -13.639 1.00 69.12 200 HIS A C 1
ATOM 1612 O O . HIS A 1 200 ? -13.821 8.102 -12.868 1.00 69.12 200 HIS A O 1
ATOM 1618 N N . LYS A 1 201 ? -13.437 6.637 -14.508 1.00 69.38 201 LYS A N 1
ATOM 1619 C CA . LYS A 1 201 ? -14.841 6.182 -14.583 1.00 69.38 201 LYS A CA 1
ATOM 1620 C C . LYS A 1 201 ? -15.315 5.494 -13.304 1.00 69.38 201 LYS A C 1
ATOM 1622 O O . LYS A 1 201 ? -16.506 5.537 -12.998 1.00 69.38 201 LYS A O 1
ATOM 1627 N N . ALA A 1 202 ? -14.441 4.772 -12.607 1.00 65.31 202 ALA A N 1
ATOM 1628 C CA . ALA A 1 202 ? -14.758 4.145 -11.327 1.00 65.31 202 ALA A CA 1
ATOM 1629 C C . ALA A 1 202 ? -14.891 5.196 -10.217 1.00 65.31 202 ALA A C 1
ATOM 1631 O O . ALA A 1 202 ? -15.877 5.174 -9.485 1.00 65.31 202 ALA A O 1
ATOM 1632 N N . ALA A 1 203 ? -13.970 6.157 -10.169 1.00 61.09 203 ALA A N 1
ATOM 1633 C CA . ALA A 1 203 ? -13.975 7.276 -9.236 1.00 61.09 203 ALA A CA 1
ATOM 1634 C C . ALA A 1 203 ? -15.257 8.122 -9.384 1.00 61.09 203 ALA A C 1
ATOM 1636 O O . ALA A 1 203 ? -15.969 8.332 -8.404 1.00 61.09 203 ALA A O 1
ATOM 1637 N N . LEU A 1 204 ? -15.654 8.455 -10.622 1.00 61.69 204 LEU A N 1
ATOM 1638 C CA . LEU A 1 204 ? -16.931 9.125 -10.916 1.00 61.69 204 LEU A CA 1
ATOM 1639 C C . LEU A 1 204 ? -18.153 8.337 -10.415 1.00 61.69 204 LEU A C 1
ATOM 1641 O O . LEU A 1 204 ? -19.069 8.926 -9.847 1.00 61.69 204 LEU A O 1
ATOM 1645 N N . ARG A 1 205 ? -18.178 7.007 -10.594 1.00 63.03 205 ARG A N 1
ATOM 1646 C CA . ARG A 1 205 ? -19.269 6.147 -10.090 1.00 63.03 205 ARG A CA 1
ATOM 1647 C C . ARG A 1 205 ? -19.320 6.091 -8.562 1.00 63.03 205 ARG A C 1
ATOM 1649 O O . ARG A 1 205 ? -20.404 5.956 -8.008 1.00 63.03 205 ARG A O 1
ATOM 1656 N N . ALA A 1 206 ? -18.169 6.186 -7.902 1.00 57.28 206 ALA A N 1
ATOM 1657 C CA . ALA A 1 206 ? -18.046 6.193 -6.447 1.00 57.28 206 ALA A CA 1
ATOM 1658 C C . ALA A 1 206 ? -18.241 7.589 -5.823 1.00 57.28 206 ALA A C 1
ATOM 1660 O O . ALA A 1 206 ? -18.196 7.714 -4.603 1.00 57.28 206 ALA A O 1
ATOM 1661 N N . GLY A 1 207 ? -18.442 8.637 -6.634 1.00 47.97 207 GLY A N 1
ATOM 1662 C CA . GLY A 1 207 ? -18.526 10.021 -6.159 1.00 47.97 207 GLY A CA 1
ATOM 1663 C C . GLY A 1 207 ? -17.191 10.593 -5.663 1.00 47.97 207 GLY A C 1
ATOM 1664 O O . GLY A 1 207 ? -17.185 11.620 -4.993 1.00 47.97 207 GLY A O 1
ATOM 1665 N N . ILE A 1 208 ? -16.070 9.943 -5.984 1.00 51.12 208 ILE A N 1
ATOM 1666 C CA . ILE A 1 208 ? -14.718 10.364 -5.608 1.00 51.12 208 ILE A CA 1
ATOM 1667 C C . ILE A 1 208 ? -14.141 11.130 -6.805 1.00 51.12 208 ILE A C 1
ATOM 1669 O O . ILE A 1 208 ? -13.799 10.539 -7.827 1.00 51.12 208 ILE A O 1
ATOM 1673 N N . GLY A 1 209 ? -14.099 12.460 -6.729 1.00 47.16 209 GLY A N 1
ATOM 1674 C CA . GLY A 1 209 ? -13.509 13.301 -7.775 1.00 47.16 209 GLY A CA 1
ATOM 1675 C C . GLY A 1 209 ? -11.975 13.348 -7.689 1.00 47.16 209 GLY A C 1
ATOM 1676 O O . GLY A 1 209 ? -11.420 13.187 -6.601 1.00 47.16 209 GLY A O 1
ATOM 1677 N N . PRO A 1 210 ? -11.254 13.579 -8.803 1.00 42.91 210 PRO A N 1
ATOM 1678 C CA . PRO A 1 210 ? -9.821 13.838 -8.749 1.00 42.91 210 PRO A CA 1
ATOM 1679 C C . PRO A 1 210 ? -9.589 15.229 -8.137 1.00 42.91 210 PRO A C 1
ATOM 1681 O O . PRO A 1 210 ? -9.820 16.234 -8.800 1.00 42.91 210 PRO A O 1
ATOM 1684 N N . HIS A 1 211 ? -9.125 15.254 -6.883 1.00 43.34 211 HIS A N 1
ATOM 1685 C CA . HIS A 1 211 ? -8.853 16.443 -6.062 1.00 43.34 211 HIS A CA 1
ATOM 1686 C C . HIS A 1 211 ? -10.083 17.307 -5.726 1.00 43.34 211 HIS A C 1
ATOM 1688 O O . HIS A 1 211 ? -10.712 17.911 -6.594 1.00 43.34 211 HIS A O 1
ATOM 1694 N N . ASP A 1 212 ? -10.355 17.457 -4.428 1.00 46.47 212 ASP A N 1
ATOM 1695 C CA . ASP A 1 212 ? -11.205 18.520 -3.893 1.00 46.47 212 ASP A CA 1
ATOM 1696 C C . ASP A 1 212 ? -10.540 19.881 -4.165 1.00 46.47 212 ASP A C 1
ATOM 1698 O O . ASP A 1 212 ? -9.824 20.430 -3.327 1.00 46.47 212 ASP A O 1
ATOM 1702 N N . LEU A 1 213 ? -10.723 20.426 -5.371 1.00 49.69 213 LEU A N 1
ATOM 1703 C CA . LEU A 1 213 ? -10.315 21.794 -5.673 1.00 49.69 213 LEU A CA 1
ATOM 1704 C C . LEU A 1 213 ? -11.101 22.728 -4.757 1.00 49.69 213 LEU A C 1
ATOM 1706 O O . LEU A 1 213 ? -12.331 22.814 -4.827 1.00 49.69 213 LEU A O 1
ATOM 1710 N N . THR A 1 214 ? -10.393 23.449 -3.893 1.00 52.53 214 THR A N 1
ATOM 1711 C CA . THR A 1 214 ? -11.044 24.415 -3.014 1.00 52.53 214 THR A CA 1
ATOM 1712 C C . THR A 1 214 ? -11.633 25.550 -3.853 1.00 52.53 214 THR A C 1
ATOM 1714 O O . THR A 1 214 ? -11.152 25.870 -4.945 1.00 52.53 214 THR A O 1
ATOM 1717 N N . LYS A 1 215 ? -12.684 26.203 -3.346 1.00 61.25 215 LYS A N 1
ATOM 1718 C CA . LYS A 1 215 ? -13.354 27.325 -4.029 1.00 61.25 215 LYS A CA 1
ATOM 1719 C C . LYS A 1 215 ? -12.362 28.385 -4.529 1.00 61.25 215 LYS A C 1
ATOM 1721 O O . LYS A 1 215 ? -12.535 28.938 -5.611 1.00 61.25 215 LYS A O 1
ATOM 1726 N N . GLU A 1 216 ? -11.313 28.649 -3.759 1.00 58.16 216 GLU A N 1
ATOM 1727 C CA . GLU A 1 216 ? -10.267 29.616 -4.098 1.00 58.16 216 GLU A CA 1
ATOM 1728 C C . GLU A 1 216 ? -9.430 29.176 -5.309 1.00 58.16 216 GLU A C 1
ATOM 1730 O O . GLU A 1 216 ? -9.131 29.992 -6.182 1.00 58.16 216 GLU A O 1
ATOM 1735 N N . GLN A 1 217 ? -9.111 27.884 -5.413 1.00 47.09 217 GLN A N 1
ATOM 1736 C CA . GLN A 1 217 ? -8.363 27.315 -6.535 1.00 47.09 217 GLN A CA 1
ATOM 1737 C C . GLN A 1 217 ? -9.195 27.299 -7.823 1.00 47.09 217 GLN A C 1
ATOM 1739 O O . GLN A 1 217 ? -8.677 27.642 -8.886 1.00 47.09 217 GLN A O 1
ATOM 1744 N N . VAL A 1 218 ? -10.495 26.993 -7.729 1.00 60.19 218 VAL A N 1
ATOM 1745 C CA . VAL A 1 218 ? -11.427 27.065 -8.870 1.00 60.19 218 VAL A CA 1
ATOM 1746 C C . VAL A 1 218 ? -11.552 28.499 -9.388 1.00 60.19 218 VAL A C 1
ATOM 1748 O O . VAL A 1 218 ? -11.461 28.732 -10.592 1.00 60.19 218 VAL A O 1
ATOM 1751 N N . LEU A 1 219 ? -11.696 29.480 -8.491 1.00 64.38 219 LEU A N 1
ATOM 1752 C CA . LEU A 1 219 ? -11.796 30.891 -8.875 1.00 64.38 219 LEU A CA 1
ATOM 1753 C C . LEU A 1 219 ? -10.500 31.419 -9.506 1.00 64.38 219 LEU A C 1
ATOM 1755 O O . LEU A 1 219 ? -10.555 32.212 -10.448 1.00 64.38 219 LEU A O 1
ATOM 1759 N N . LYS A 1 220 ? -9.339 30.953 -9.033 1.00 55.50 220 LYS A N 1
ATOM 1760 C CA . LYS A 1 220 ? -8.043 31.271 -9.639 1.00 55.50 220 LYS A CA 1
ATOM 1761 C C . LYS A 1 220 ? -7.919 30.681 -11.047 1.00 55.50 220 LYS A C 1
ATOM 1763 O O . LYS A 1 220 ? -7.599 31.416 -11.973 1.00 55.50 220 LYS A O 1
ATOM 1768 N N . LEU A 1 221 ? -8.269 29.405 -11.238 1.00 58.06 221 LEU A N 1
ATOM 1769 C CA . LEU A 1 221 ? -8.297 28.769 -12.563 1.00 58.06 221 LEU A CA 1
ATOM 1770 C C . LEU A 1 221 ? -9.269 29.478 -13.517 1.00 58.06 221 LEU A C 1
ATOM 1772 O O . LEU A 1 221 ? -8.938 29.692 -14.679 1.00 58.06 221 LEU A O 1
ATOM 1776 N N . GLN A 1 222 ? -10.439 29.907 -13.033 1.00 58.72 222 GLN A N 1
ATOM 1777 C CA . GLN A 1 222 ? -11.401 30.668 -13.835 1.00 58.72 222 GLN A CA 1
ATOM 1778 C C . GLN A 1 222 ? -10.843 32.022 -14.294 1.00 58.72 222 GLN A C 1
ATOM 1780 O O . GLN A 1 222 ? -11.031 32.400 -15.450 1.00 58.72 222 GLN A O 1
ATOM 1785 N N . LYS A 1 223 ? -10.132 32.734 -13.414 1.00 60.06 223 LYS A N 1
ATOM 1786 C CA . LYS A 1 223 ? -9.491 34.014 -13.736 1.00 60.06 223 LYS A CA 1
ATOM 1787 C C . LYS A 1 223 ? -8.289 33.853 -14.674 1.00 60.06 223 LYS A C 1
ATOM 1789 O O . LYS A 1 223 ? -8.105 34.688 -15.553 1.00 60.06 223 LYS A O 1
ATOM 1794 N N . ASP A 1 224 ? -7.497 32.801 -14.492 1.00 57.56 224 ASP A N 1
ATOM 1795 C CA . ASP A 1 224 ? -6.227 32.626 -15.202 1.00 57.56 224 A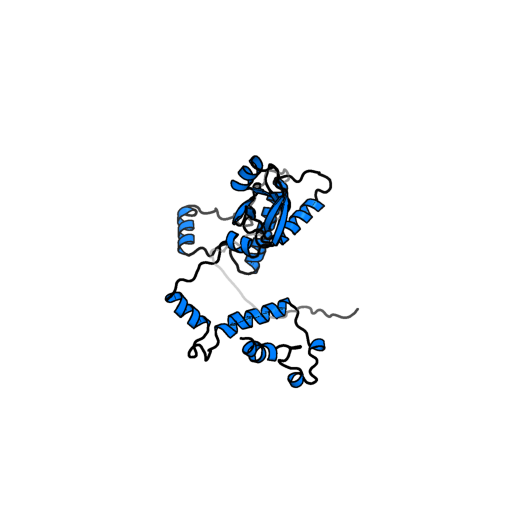SP A CA 1
ATOM 1796 C C . ASP A 1 224 ? -6.409 31.959 -16.580 1.00 57.56 224 ASP A C 1
ATOM 1798 O O . ASP A 1 224 ? -5.711 32.316 -17.527 1.00 57.56 224 ASP A O 1
ATOM 1802 N N . LEU A 1 225 ? -7.351 31.015 -16.721 1.00 48.09 225 LEU A N 1
ATOM 1803 C CA . LEU A 1 225 ? -7.524 30.208 -17.944 1.00 48.09 225 LEU A CA 1
ATOM 1804 C C . LEU A 1 225 ? -8.765 30.571 -18.770 1.00 48.09 225 LEU A C 1
ATOM 1806 O O . LEU A 1 225 ? -8.752 30.421 -19.992 1.00 48.09 225 LEU A O 1
ATOM 1810 N N . PHE A 1 226 ? -9.843 31.023 -18.125 1.00 43.16 226 PHE A N 1
ATOM 1811 C CA . PHE A 1 226 ? -11.160 31.178 -18.761 1.00 43.16 226 PHE A CA 1
ATOM 1812 C C . PHE A 1 226 ? -11.629 32.638 -18.855 1.00 43.16 226 PHE A C 1
ATOM 1814 O O . PHE A 1 226 ? -12.752 32.920 -19.275 1.00 43.16 226 PHE A O 1
ATOM 1821 N N . HIS A 1 227 ? -10.781 33.596 -18.474 1.00 40.94 227 HIS A N 1
ATOM 1822 C CA . HIS A 1 227 ? -11.117 35.011 -18.545 1.00 40.94 227 HIS A CA 1
ATOM 1823 C C . HIS A 1 227 ? -11.010 35.529 -19.986 1.00 40.94 227 HIS A C 1
ATOM 1825 O O . HIS A 1 227 ? -9.935 35.561 -20.579 1.00 40.94 227 HIS A O 1
ATOM 1831 N N . GLY A 1 228 ? -12.138 35.972 -20.547 1.00 45.12 228 GLY A N 1
ATOM 1832 C CA . GLY A 1 228 ? -12.212 36.530 -21.904 1.00 45.12 228 GLY A CA 1
ATOM 1833 C C . GLY A 1 228 ? -12.338 35.494 -23.029 1.00 45.12 228 GLY A C 1
ATOM 1834 O O . GLY A 1 228 ? -12.428 35.880 -24.192 1.00 45.12 228 GLY A O 1
ATOM 1835 N N . THR A 1 229 ? -12.396 34.199 -22.711 1.00 40.62 229 THR A N 1
ATOM 1836 C CA . THR A 1 229 ? -12.612 33.114 -23.676 1.00 40.62 229 THR A CA 1
ATOM 1837 C C . THR A 1 229 ? -14.019 32.543 -23.514 1.00 40.62 229 THR A C 1
ATOM 1839 O O . THR A 1 229 ? -14.374 31.954 -22.499 1.00 40.62 229 THR A O 1
ATOM 1842 N N . THR A 1 230 ? -14.867 32.735 -24.524 1.00 42.25 230 THR A N 1
ATOM 1843 C CA . THR A 1 230 ? -16.188 32.096 -24.601 1.00 42.25 230 THR A CA 1
ATOM 1844 C C . THR A 1 230 ? -16.212 31.174 -25.810 1.00 42.25 230 THR A C 1
ATOM 1846 O O . THR A 1 230 ? -15.840 31.576 -26.914 1.00 42.25 230 THR A O 1
ATOM 1849 N N . PHE A 1 231 ? -16.637 29.927 -25.610 1.00 41.75 231 PHE A N 1
ATOM 1850 C CA . PHE A 1 231 ? -16.875 29.008 -26.717 1.00 41.75 231 PHE A CA 1
ATOM 1851 C C . PHE A 1 231 ? -18.035 29.531 -27.565 1.00 41.75 231 PHE A C 1
ATOM 1853 O O . PHE A 1 231 ? -19.060 29.948 -27.027 1.00 41.75 231 PHE A O 1
ATOM 1860 N N . LYS A 1 232 ? -17.888 29.511 -28.896 1.00 35.91 232 LYS A N 1
ATOM 1861 C CA . LYS A 1 232 ? -19.001 29.870 -29.782 1.00 35.91 232 LYS A CA 1
ATOM 1862 C C . LYS A 1 232 ? -20.194 28.952 -29.485 1.00 35.91 232 LYS A C 1
ATOM 1864 O O . LYS A 1 232 ? -19.980 27.745 -29.330 1.00 35.91 232 LYS A O 1
ATOM 1869 N N . PRO A 1 233 ? -21.427 29.485 -29.421 1.00 49.78 233 PRO A N 1
ATOM 1870 C CA . PRO A 1 233 ? -22.602 28.638 -29.310 1.00 49.78 233 PRO A CA 1
ATOM 1871 C C . PRO A 1 233 ? -22.612 27.661 -30.488 1.00 49.78 233 PRO A C 1
ATOM 1873 O O . PRO A 1 233 ? -22.311 28.031 -31.626 1.00 49.78 233 PRO A O 1
ATOM 1876 N N . ARG A 1 234 ? -22.903 26.392 -30.194 1.00 34.91 234 ARG A N 1
ATOM 1877 C CA . ARG A 1 234 ? -23.093 25.363 -31.219 1.00 34.91 234 ARG A CA 1
ATOM 1878 C C . ARG A 1 234 ? -24.200 25.855 -32.169 1.00 34.91 234 ARG A C 1
ATOM 1880 O O . ARG A 1 234 ? -25.227 26.300 -31.658 1.00 34.91 234 ARG A O 1
ATOM 1887 N N . PRO A 1 235 ? -24.020 25.799 -33.503 1.00 51.09 235 PRO A N 1
ATOM 1888 C CA . PRO A 1 235 ? -25.107 26.128 -34.419 1.00 51.09 235 PRO A CA 1
ATOM 1889 C C . PRO A 1 235 ? -26.311 25.239 -34.102 1.00 51.09 235 PRO A C 1
ATOM 1891 O O . PRO A 1 235 ? -26.137 24.049 -33.820 1.00 51.09 235 PRO A O 1
ATOM 1894 N N . GLU A 1 236 ? -27.511 25.823 -34.083 1.00 50.75 236 GLU A N 1
ATOM 1895 C CA . GLU A 1 236 ? -28.726 25.075 -33.769 1.00 50.75 236 GLU A CA 1
ATOM 1896 C C . GLU A 1 236 ? -28.860 23.871 -34.704 1.00 50.75 236 GLU A C 1
ATOM 1898 O O . GLU A 1 236 ? -28.562 23.950 -35.901 1.00 50.75 236 GLU A O 1
ATOM 1903 N N . ILE A 1 237 ? -29.271 22.734 -34.140 1.00 44.47 237 ILE A N 1
ATOM 1904 C CA . ILE A 1 237 ? -29.545 21.519 -34.906 1.00 44.47 237 ILE A CA 1
ATOM 1905 C C . ILE A 1 237 ? -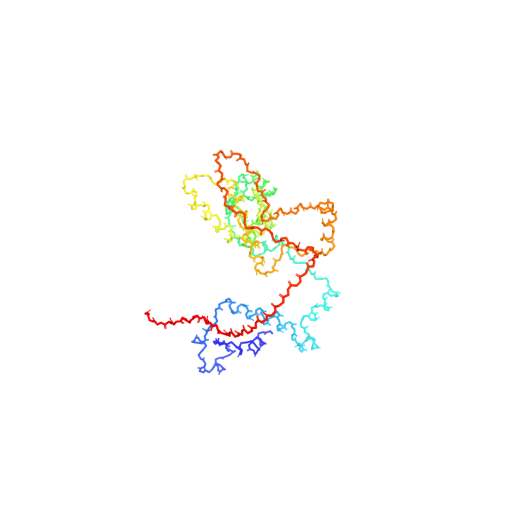30.708 21.857 -35.849 1.00 44.47 237 ILE A C 1
ATOM 1907 O O . ILE A 1 237 ? -31.856 21.885 -35.420 1.00 44.47 237 ILE A O 1
ATOM 1911 N N . GLY A 1 238 ? -30.391 22.170 -37.109 1.00 51.25 238 GLY A N 1
ATOM 1912 C CA . GLY A 1 238 ? -31.361 22.613 -38.116 1.00 51.25 238 GLY A CA 1
ATOM 1913 C C . GLY A 1 238 ? -30.952 23.827 -38.960 1.00 51.25 238 GLY A C 1
ATOM 1914 O O . GLY A 1 238 ? -31.688 24.169 -39.881 1.00 51.25 238 GLY A O 1
ATOM 1915 N N . ALA A 1 239 ? -29.806 24.473 -38.711 1.00 46.62 239 ALA A N 1
ATOM 1916 C CA . ALA A 1 239 ? 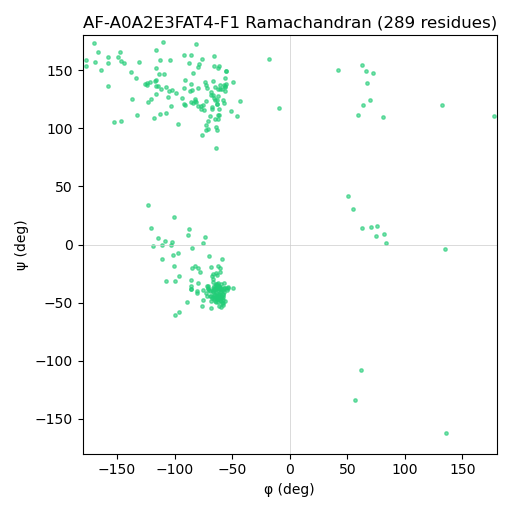-29.321 25.520 -39.617 1.00 46.62 239 ALA A CA 1
ATOM 1917 C C . ALA A 1 239 ? -29.032 24.936 -41.023 1.00 46.62 239 ALA A C 1
ATOM 1919 O O . ALA A 1 239 ? -28.415 23.869 -41.113 1.00 46.62 239 ALA A O 1
ATOM 1920 N N . PRO A 1 240 ? -29.475 25.592 -42.116 1.00 43.91 240 PRO A N 1
ATOM 1921 C CA . PRO A 1 240 ? -29.365 25.038 -43.459 1.00 43.91 240 PRO A CA 1
ATOM 1922 C C . PRO A 1 240 ? -27.893 24.911 -43.855 1.00 43.91 240 PRO A C 1
ATOM 1924 O O . PRO A 1 240 ? -27.128 25.873 -43.803 1.00 43.91 240 PRO A O 1
ATOM 1927 N N . VAL A 1 241 ? -27.501 23.695 -44.232 1.00 50.31 241 VAL A N 1
ATOM 1928 C CA . VAL A 1 241 ? -26.207 23.418 -44.852 1.00 50.31 241 VAL A CA 1
ATOM 1929 C C . VAL A 1 241 ? -26.267 23.971 -46.273 1.00 50.31 241 VAL A C 1
ATOM 1931 O O . VAL A 1 241 ? -27.165 23.619 -47.033 1.00 50.31 241 VAL A O 1
ATOM 1934 N N . GLU A 1 242 ? -25.338 24.856 -46.616 1.00 48.03 242 GLU A N 1
ATOM 1935 C CA . GLU A 1 242 ? -25.210 25.431 -47.954 1.00 48.03 242 GLU A CA 1
ATOM 1936 C C . GLU A 1 242 ? -24.922 24.297 -48.960 1.00 48.03 242 GLU A C 1
ATOM 1938 O O . GLU A 1 242 ? -23.889 23.626 -48.888 1.00 48.03 242 GLU A O 1
ATOM 1943 N N . GLU A 1 243 ? -25.891 24.010 -49.836 1.00 43.88 243 GLU A N 1
ATOM 1944 C CA . GLU A 1 243 ? -25.827 22.939 -50.835 1.00 43.88 243 GLU A CA 1
ATOM 1945 C C . GLU A 1 243 ? -24.718 23.232 -51.860 1.00 43.88 243 GLU A C 1
ATOM 1947 O O . GLU A 1 243 ? -24.844 24.094 -52.730 1.00 43.88 243 GLU A O 1
ATOM 1952 N N . LEU A 1 244 ? -23.621 22.474 -51.784 1.00 43.81 244 LEU A N 1
ATOM 1953 C CA . LEU A 1 244 ? -22.666 22.339 -52.882 1.00 43.81 244 LEU A CA 1
ATOM 1954 C C . LEU A 1 244 ? -23.380 21.692 -54.076 1.00 43.81 244 LEU A C 1
ATOM 1956 O O . LEU A 1 244 ? -23.908 20.586 -53.970 1.00 43.81 244 LEU A O 1
ATOM 1960 N N . GLY A 1 245 ? -23.396 22.420 -55.196 1.00 49.00 245 GLY A N 1
ATOM 1961 C CA . GLY A 1 245 ? -24.230 22.167 -56.367 1.00 49.00 245 GLY A CA 1
ATOM 1962 C C . GLY A 1 245 ? -24.267 20.716 -56.843 1.00 49.00 245 GLY A C 1
ATOM 1963 O O . GLY A 1 245 ? -23.315 20.217 -57.445 1.00 49.00 245 GLY A O 1
ATOM 1964 N N . LEU A 1 246 ? -25.426 20.083 -56.662 1.00 40.09 246 LEU A N 1
ATOM 1965 C CA . LEU A 1 246 ? -25.820 18.905 -57.419 1.00 40.09 246 LEU A CA 1
ATOM 1966 C C . LEU A 1 246 ? -26.849 19.328 -58.476 1.00 40.09 246 LEU A C 1
ATOM 1968 O O . LEU A 1 246 ? -27.911 19.862 -58.168 1.00 40.09 246 LEU A O 1
ATOM 1972 N N . MET A 1 247 ? -26.501 19.106 -59.742 1.00 42.06 247 MET A N 1
ATOM 1973 C CA . MET A 1 247 ? -27.357 19.315 -60.910 1.00 42.06 247 MET A CA 1
ATOM 1974 C C . MET A 1 247 ? -28.578 18.385 -60.833 1.00 42.06 247 MET A C 1
ATOM 1976 O O . MET A 1 247 ? -28.461 17.176 -61.021 1.00 42.06 247 MET A O 1
ATOM 1980 N N . GLY A 1 248 ? -29.749 18.955 -60.558 1.00 42.94 248 GLY A N 1
ATOM 1981 C CA . GLY A 1 248 ? -31.035 18.265 -60.600 1.00 42.94 248 GLY A CA 1
ATOM 1982 C C . GLY A 1 248 ? -32.153 19.205 -60.165 1.00 42.94 248 GLY A C 1
ATOM 1983 O O . GLY A 1 248 ? -32.223 19.594 -59.005 1.00 42.94 248 GLY A O 1
ATOM 1984 N N . THR A 1 249 ? -33.024 19.609 -61.090 1.00 47.22 249 THR A N 1
ATOM 1985 C CA . THR A 1 249 ? -34.207 20.424 -60.777 1.00 47.22 249 THR A CA 1
ATOM 1986 C C . THR A 1 249 ? -35.131 19.655 -59.839 1.00 47.22 249 THR A C 1
ATOM 1988 O O . THR A 1 249 ? -35.738 18.656 -60.227 1.00 47.22 249 THR A O 1
ATOM 1991 N N . ARG A 1 250 ? -35.239 20.131 -58.599 1.00 38.88 250 ARG A N 1
ATOM 1992 C CA . ARG A 1 250 ? -36.264 19.709 -57.646 1.00 38.88 250 ARG A CA 1
ATOM 1993 C C . ARG A 1 250 ? -37.627 20.155 -58.181 1.00 38.88 250 ARG A C 1
ATOM 1995 O O . ARG A 1 250 ? -37.807 21.325 -58.499 1.00 38.88 250 ARG A O 1
ATOM 2002 N N . PHE A 1 251 ? -38.572 19.227 -58.301 1.00 36.34 251 PHE A N 1
ATOM 2003 C CA . PHE A 1 251 ? -39.954 19.553 -58.651 1.00 36.34 251 PHE A CA 1
ATOM 2004 C C . PHE A 1 251 ? -40.603 20.322 -57.493 1.00 36.34 251 PHE A C 1
ATOM 2006 O O . PHE A 1 251 ? -40.534 19.877 -56.345 1.00 36.34 251 PHE A O 1
ATOM 2013 N N . GLU A 1 252 ? -41.216 21.470 -57.787 1.00 40.88 252 GLU A N 1
ATOM 2014 C CA . GLU A 1 252 ? -41.945 22.257 -56.793 1.00 40.88 252 GLU A CA 1
ATOM 2015 C C . GLU A 1 252 ? -43.218 21.518 -56.370 1.00 40.88 252 GLU A C 1
ATOM 2017 O O . GLU A 1 252 ? -44.174 21.377 -57.133 1.00 40.88 252 GLU A O 1
ATOM 2022 N N . THR A 1 253 ? -43.242 21.035 -55.131 1.00 35.69 253 THR A N 1
ATOM 2023 C CA . THR A 1 253 ? -44.491 20.667 -54.467 1.00 35.69 253 THR A CA 1
ATOM 2024 C C . THR A 1 253 ? -45.148 21.942 -53.958 1.00 35.69 253 THR A C 1
ATOM 2026 O O . THR A 1 253 ? -44.553 22.651 -53.147 1.00 35.69 253 THR A O 1
ATOM 2029 N N . ALA A 1 254 ? -46.352 22.214 -54.462 1.00 36.12 254 ALA A N 1
ATOM 2030 C CA . ALA A 1 254 ? -47.133 23.418 -54.219 1.00 36.12 254 ALA A CA 1
ATOM 2031 C C . ALA A 1 254 ? -47.134 23.863 -52.748 1.00 36.12 254 ALA A C 1
ATOM 2033 O O . ALA A 1 254 ? -47.541 23.132 -51.844 1.00 36.12 254 ALA A O 1
ATOM 2034 N N . THR A 1 255 ? -46.707 25.105 -52.556 1.00 36.31 255 THR A N 1
ATOM 2035 C CA . THR A 1 255 ? -46.818 25.902 -51.340 1.00 36.31 255 THR A CA 1
ATOM 2036 C C . THR A 1 255 ? -48.260 25.898 -50.831 1.00 36.31 255 THR A C 1
ATOM 2038 O O . THR A 1 255 ? -49.157 26.449 -51.471 1.00 36.31 255 THR A O 1
ATOM 2041 N N . ALA A 1 256 ? -48.491 25.307 -49.658 1.00 36.22 256 ALA A N 1
ATOM 2042 C CA . ALA A 1 256 ? -49.683 25.597 -48.875 1.00 36.22 256 ALA A CA 1
ATOM 2043 C C . ALA A 1 256 ? -49.533 27.015 -48.302 1.00 36.22 256 ALA A C 1
ATOM 2045 O O . ALA A 1 256 ? -48.794 27.244 -47.350 1.00 36.22 256 ALA A O 1
ATOM 2046 N N . LEU A 1 257 ? -50.188 27.941 -48.999 1.00 41.44 257 LEU A N 1
ATOM 2047 C CA . LEU A 1 257 ? -50.568 29.308 -48.646 1.00 41.44 257 LEU A CA 1
ATOM 2048 C C . LEU A 1 257 ? -50.353 29.696 -47.170 1.00 41.44 257 LEU A C 1
ATOM 2050 O O . LEU A 1 257 ? -51.019 29.186 -46.269 1.00 41.44 257 LEU A O 1
ATOM 2054 N N . GLU A 1 258 ? -49.477 30.680 -46.955 1.00 36.66 258 GLU A N 1
ATOM 2055 C CA . GLU A 1 258 ? -49.412 31.453 -45.717 1.00 36.66 258 GLU A CA 1
ATOM 2056 C C . GLU A 1 258 ? -50.751 32.155 -45.454 1.00 36.66 258 GLU A C 1
ATOM 2058 O O . GLU A 1 258 ? -51.339 32.794 -46.331 1.00 36.66 258 GLU A O 1
ATOM 2063 N N . GLY A 1 259 ? -51.220 32.056 -44.209 1.00 34.50 259 GLY A N 1
ATOM 2064 C CA . GLY A 1 259 ? -52.377 32.790 -43.716 1.00 34.50 259 GLY A CA 1
ATOM 2065 C C . GLY A 1 259 ? -52.124 34.297 -43.725 1.00 34.50 259 GLY A C 1
ATOM 2066 O O . GLY A 1 259 ? -51.489 34.841 -42.823 1.00 34.50 259 GLY A O 1
ATOM 2067 N N . SER A 1 260 ? -52.670 34.975 -44.731 1.00 35.12 260 SER A N 1
ATOM 2068 C CA . SER A 1 260 ? -52.852 36.424 -44.743 1.00 35.12 260 SER A CA 1
ATOM 2069 C C . SER A 1 260 ? -53.811 36.846 -43.618 1.00 35.12 260 SER A C 1
ATOM 2071 O O . SER A 1 260 ? -54.938 36.357 -43.527 1.00 35.12 260 SER A O 1
ATOM 2073 N N . LYS A 1 261 ? -53.362 37.765 -42.751 1.00 33.62 261 LYS A N 1
ATOM 2074 C CA . LYS A 1 261 ? -54.231 38.522 -41.836 1.00 33.62 261 LYS A CA 1
ATOM 2075 C C . LYS A 1 261 ? -55.134 39.442 -42.667 1.00 33.62 261 LYS A C 1
ATOM 2077 O O . LYS A 1 261 ? -54.593 40.238 -43.434 1.00 33.62 261 LYS A O 1
ATOM 2082 N N . PRO A 1 262 ? -56.463 39.439 -42.481 1.00 31.92 262 PRO A N 1
ATOM 2083 C CA . PRO A 1 262 ? -57.302 40.420 -43.141 1.00 31.92 262 PRO A CA 1
ATOM 2084 C C . PRO A 1 262 ? -57.290 41.739 -42.359 1.00 31.92 262 PRO A C 1
ATOM 2086 O O . PRO A 1 262 ? -57.639 41.806 -41.178 1.00 31.92 262 PRO A O 1
ATOM 2089 N N . SER A 1 263 ? -56.887 42.799 -43.053 1.00 30.91 263 SER A N 1
ATOM 2090 C CA . SER A 1 263 ? -57.234 44.181 -42.733 1.00 30.91 263 SER A CA 1
ATOM 2091 C C . SER A 1 263 ? -58.738 44.385 -42.934 1.00 30.91 263 SER A C 1
ATOM 2093 O O . SER A 1 263 ? -59.331 43.871 -43.877 1.00 30.91 263 SER A O 1
ATOM 2095 N N . ARG A 1 264 ? -59.336 45.153 -42.029 1.00 27.98 264 ARG A N 1
ATOM 2096 C CA . ARG A 1 264 ? -60.745 45.553 -41.970 1.00 27.98 264 ARG A CA 1
ATOM 2097 C C . ARG A 1 264 ? -61.208 46.306 -43.226 1.00 27.98 264 ARG A C 1
ATOM 2099 O O . ARG A 1 264 ? -60.692 47.385 -43.475 1.00 27.98 264 ARG A O 1
ATOM 2106 N N . GLU A 1 265 ? -62.259 45.815 -43.883 1.00 30.70 265 GLU A N 1
ATOM 2107 C CA . GLU A 1 265 ? -63.293 46.620 -44.557 1.00 30.70 265 GLU A CA 1
ATOM 2108 C C . GLU A 1 265 ? -64.593 45.804 -44.719 1.00 30.70 265 GLU A C 1
ATOM 2110 O O . GLU A 1 265 ? -64.601 44.588 -44.557 1.00 30.70 265 GLU A O 1
ATOM 2115 N N . GLN A 1 266 ? -65.709 46.517 -44.850 1.00 34.19 266 GLN A N 1
ATOM 2116 C CA . GLN A 1 266 ? -67.056 46.186 -44.366 1.00 34.19 266 GLN A CA 1
ATOM 2117 C C . GLN A 1 266 ? -67.919 45.306 -45.306 1.00 34.19 266 GLN A C 1
ATOM 2119 O O . GLN A 1 266 ? -67.702 45.322 -46.512 1.00 34.19 266 GLN A O 1
ATOM 2124 N N . ILE A 1 267 ? -68.991 44.719 -44.726 1.00 28.84 267 ILE A N 1
ATOM 2125 C CA . ILE A 1 267 ? -70.408 44.627 -45.198 1.00 28.84 267 ILE A CA 1
ATOM 2126 C C . ILE A 1 267 ? -71.013 43.200 -45.109 1.00 28.84 267 ILE A C 1
ATOM 2128 O O . ILE A 1 267 ? -70.491 42.301 -45.754 1.00 28.84 267 ILE A O 1
ATOM 2132 N N . ALA A 1 268 ? -72.108 43.096 -44.318 1.00 30.39 268 ALA A N 1
ATOM 2133 C CA . ALA A 1 268 ? -73.359 42.285 -44.404 1.00 30.39 268 ALA A CA 1
ATOM 2134 C C . ALA A 1 268 ? -73.307 40.802 -44.846 1.00 30.39 268 ALA A C 1
ATOM 2136 O O . ALA A 1 268 ? -72.519 40.436 -45.701 1.00 30.39 268 ALA A O 1
ATOM 2137 N N . ASP A 1 269 ? -74.165 39.869 -44.434 1.00 30.55 269 ASP A N 1
ATOM 2138 C CA . ASP A 1 269 ? -75.328 39.767 -43.541 1.00 30.55 269 ASP A CA 1
ATOM 2139 C C . ASP A 1 269 ? -75.561 38.245 -43.328 1.00 30.55 269 ASP A C 1
ATOM 2141 O O . ASP A 1 269 ? -75.064 37.425 -44.101 1.00 30.55 269 ASP A O 1
ATOM 2145 N N . ASP A 1 270 ? -76.375 37.923 -42.322 1.00 30.05 270 ASP A N 1
ATOM 2146 C CA . ASP A 1 270 ? -77.275 36.759 -42.215 1.00 30.05 270 ASP A CA 1
ATOM 2147 C C . ASP A 1 270 ? -76.800 35.346 -41.785 1.00 30.05 270 ASP A C 1
ATOM 2149 O O . ASP A 1 270 ? -76.152 34.591 -42.503 1.00 30.05 270 ASP A O 1
ATOM 2153 N N . GLU A 1 271 ? -77.262 35.020 -40.569 1.00 32.94 271 GLU A N 1
ATOM 2154 C CA . GLU A 1 271 ? -78.113 33.881 -40.178 1.00 32.94 271 GLU A CA 1
ATOM 2155 C C . GLU A 1 271 ? -77.641 32.406 -40.168 1.00 32.94 271 GLU A C 1
ATOM 2157 O O . GLU A 1 271 ? -77.405 31.773 -41.191 1.00 32.94 271 GLU A O 1
ATOM 2162 N N . THR A 1 272 ? -77.808 31.827 -38.958 1.00 31.11 272 THR A N 1
ATOM 2163 C CA . THR A 1 272 ? -78.277 30.454 -38.616 1.00 31.11 272 THR A CA 1
ATOM 2164 C C . THR A 1 272 ? -77.338 29.268 -38.880 1.00 31.11 272 THR A C 1
ATOM 2166 O O . THR A 1 272 ? -76.604 29.245 -39.852 1.00 31.11 272 THR A O 1
ATOM 2169 N N . ASP A 1 273 ? -77.304 28.171 -38.122 1.00 30.59 273 ASP A N 1
ATOM 2170 C CA . ASP A 1 273 ? -77.812 27.713 -36.818 1.00 30.59 273 ASP A CA 1
ATOM 2171 C C . ASP A 1 273 ? -77.249 26.275 -36.647 1.00 30.59 273 ASP A C 1
ATOM 2173 O O . ASP A 1 273 ? -77.082 25.584 -37.651 1.00 30.59 273 ASP A O 1
ATOM 2177 N N . SER A 1 274 ? -77.063 25.803 -35.402 1.00 33.00 274 SER A N 1
ATOM 2178 C CA . SER A 1 274 ? -77.101 24.378 -34.974 1.00 33.00 274 SER A CA 1
ATOM 2179 C C . SER A 1 274 ? -76.009 23.391 -35.495 1.00 33.00 274 SER A C 1
ATOM 2181 O O . SER A 1 274 ? -75.547 23.494 -36.619 1.00 33.00 274 SER A O 1
ATOM 2183 N N . ASN A 1 275 ? -75.543 22.323 -34.827 1.00 31.78 275 ASN A N 1
ATOM 2184 C CA . ASN A 1 275 ? -75.562 21.779 -33.460 1.00 31.78 275 ASN A CA 1
ATOM 2185 C C . ASN A 1 275 ? -74.702 20.468 -33.468 1.00 31.78 275 ASN A C 1
ATOM 2187 O O . ASN A 1 275 ? -74.590 19.854 -34.526 1.00 31.78 275 ASN A O 1
ATOM 2191 N N . GLU A 1 276 ? -74.207 20.019 -32.295 1.00 34.75 276 GLU A N 1
ATOM 2192 C CA . GLU A 1 276 ? -73.907 18.603 -31.894 1.00 34.75 276 GLU A CA 1
ATOM 2193 C C . GLU A 1 276 ? -72.821 17.768 -32.648 1.00 34.75 276 GLU A C 1
ATOM 2195 O O . GLU A 1 276 ? -72.561 17.977 -33.820 1.00 34.75 276 GLU A O 1
ATOM 2200 N N . THR A 1 277 ? -72.124 16.737 -32.128 1.00 32.50 277 THR A N 1
ATOM 2201 C CA . THR A 1 277 ? -71.932 16.067 -30.817 1.00 32.50 277 THR A CA 1
ATOM 2202 C C . THR A 1 277 ? -70.739 15.073 -30.919 1.00 32.50 277 THR A C 1
ATOM 2204 O O . THR A 1 277 ? -70.390 14.621 -32.003 1.00 32.50 277 THR A O 1
ATOM 2207 N N . SER A 1 278 ? -70.146 14.773 -29.751 1.00 37.59 278 SER A N 1
ATOM 2208 C CA . SER A 1 278 ? -69.185 13.749 -29.238 1.00 37.59 278 SER A CA 1
ATOM 2209 C C . SER A 1 278 ? -68.937 12.419 -30.023 1.00 37.59 278 SER A C 1
ATOM 2211 O O . SER A 1 278 ? -69.793 12.009 -30.788 1.00 37.59 278 SER A O 1
ATOM 2213 N N . GLN A 1 279 ? -67.847 11.621 -29.897 1.00 41.50 279 GLN A N 1
ATOM 2214 C CA . GLN A 1 279 ? -67.129 10.999 -28.740 1.00 41.50 279 GLN A CA 1
ATOM 2215 C C . GLN A 1 279 ? -65.741 10.356 -29.136 1.00 41.50 279 GLN A C 1
ATOM 2217 O O . GLN A 1 279 ? -65.459 10.263 -30.329 1.00 41.50 279 GLN A O 1
ATOM 2222 N N . PRO A 1 280 ? -64.891 9.864 -28.181 1.00 46.84 280 PRO A N 1
ATOM 2223 C CA . PRO A 1 280 ? -63.509 9.346 -28.388 1.00 46.84 280 PRO A CA 1
ATOM 2224 C C . PRO A 1 280 ? -63.271 7.831 -28.064 1.00 46.84 280 PRO A C 1
ATOM 2226 O O . PRO A 1 280 ? -64.094 7.222 -27.390 1.00 46.84 280 PRO A O 1
ATOM 2229 N N . ILE A 1 281 ? -62.124 7.220 -28.460 1.00 35.69 281 ILE A N 1
ATOM 2230 C CA . ILE A 1 281 ? -61.735 5.792 -28.186 1.00 35.69 281 ILE A CA 1
ATOM 2231 C C . ILE A 1 281 ? -60.187 5.624 -27.991 1.00 35.69 281 ILE A C 1
ATOM 2233 O O . ILE A 1 281 ? -59.434 5.975 -28.892 1.00 35.69 281 ILE A O 1
ATOM 2237 N N . THR A 1 282 ? -59.667 5.414 -26.759 1.00 39.94 282 THR A N 1
ATOM 2238 C CA . THR A 1 282 ? -59.061 4.228 -26.042 1.00 39.94 282 THR A CA 1
ATOM 2239 C C . THR A 1 282 ? -57.706 3.590 -26.471 1.00 39.94 282 THR A C 1
ATOM 2241 O O . THR A 1 282 ? -57.443 3.368 -27.645 1.00 39.94 282 THR A O 1
ATOM 2244 N N . LYS A 1 283 ? -56.880 3.224 -25.456 1.00 36.69 283 LYS A N 1
ATOM 2245 C CA . LYS A 1 283 ? -55.535 2.564 -25.463 1.00 36.69 283 LYS A CA 1
ATOM 2246 C C . LYS A 1 283 ? -55.596 1.013 -25.369 1.00 36.69 283 LYS A C 1
ATOM 2248 O O . LYS A 1 283 ? -56.603 0.524 -24.863 1.00 36.69 283 LYS A O 1
ATOM 2253 N N . PRO A 1 284 ? -54.524 0.250 -25.709 1.00 45.19 284 PRO A N 1
ATOM 2254 C CA . PRO A 1 284 ? -54.488 -1.214 -25.564 1.00 45.19 284 PRO A CA 1
ATOM 2255 C C . PRO A 1 284 ? -53.656 -1.747 -24.371 1.00 45.19 284 PRO A C 1
ATOM 2257 O O . PRO A 1 284 ? -52.744 -1.084 -23.872 1.00 45.19 284 PRO A O 1
ATOM 2260 N N . THR A 1 285 ? -53.973 -2.988 -23.977 1.00 34.03 285 THR A N 1
ATOM 2261 C CA . THR A 1 285 ? -53.436 -3.801 -22.861 1.00 34.03 285 THR A CA 1
ATOM 2262 C C . THR A 1 285 ? -52.661 -5.014 -23.410 1.00 34.03 285 THR A C 1
ATOM 2264 O O . THR A 1 285 ? -53.069 -5.563 -24.431 1.00 34.03 285 THR A O 1
ATOM 2267 N N . TRP A 1 286 ? -51.594 -5.472 -22.738 1.00 36.81 286 TRP A N 1
ATOM 2268 C CA . TRP A 1 286 ? -50.839 -6.694 -23.086 1.00 36.81 286 TRP A CA 1
ATOM 2269 C C . TRP A 1 286 ? -50.966 -7.771 -21.992 1.00 36.81 286 TRP A C 1
ATOM 2271 O O . TRP A 1 286 ? -50.838 -7.448 -20.813 1.00 36.81 286 TRP A O 1
ATOM 2281 N N . ASN A 1 287 ? -51.173 -9.033 -22.393 1.00 36.91 287 ASN A N 1
ATOM 2282 C CA . ASN A 1 287 ? -51.211 -10.231 -21.536 1.00 36.91 287 ASN A CA 1
ATOM 2283 C C . ASN A 1 287 ? -49.971 -11.118 -21.771 1.00 36.91 287 ASN A C 1
ATOM 2285 O O . ASN A 1 287 ? -49.489 -11.211 -22.900 1.00 36.91 287 ASN A O 1
ATOM 2289 N N . LEU A 1 288 ? -49.505 -11.793 -20.713 1.00 36.56 288 LEU A N 1
ATOM 2290 C CA . LEU A 1 288 ? -48.477 -12.844 -20.724 1.00 36.56 288 LEU A CA 1
ATOM 2291 C C . LEU A 1 288 ? -49.131 -14.212 -20.482 1.00 36.56 288 LEU A C 1
ATOM 2293 O O . LEU A 1 288 ? -49.896 -14.319 -19.529 1.00 36.56 288 LEU A O 1
ATOM 2297 N N . GLU A 1 289 ? -48.746 -15.235 -21.252 1.00 38.81 289 GLU A N 1
ATOM 2298 C CA . GLU A 1 289 ? -48.786 -16.650 -20.842 1.00 38.81 289 GLU A CA 1
ATOM 2299 C C . 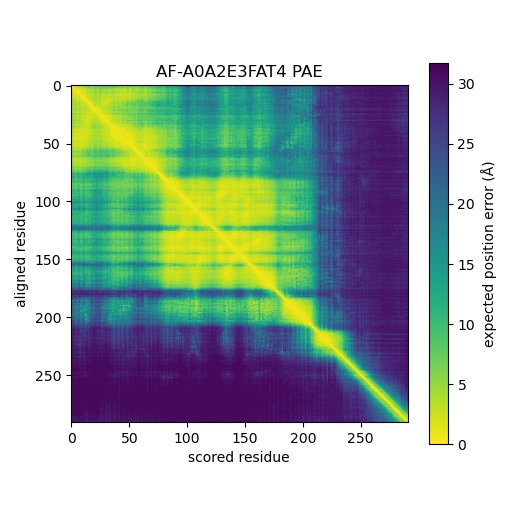GLU A 1 289 ? -47.797 -17.511 -21.671 1.00 38.81 289 GLU A C 1
ATOM 2301 O O . GLU A 1 289 ? -47.684 -17.358 -22.888 1.00 38.81 289 GLU A O 1
ATOM 2306 N N . ASP A 1 290 ? -47.097 -18.380 -20.930 1.00 40.88 290 ASP A N 1
ATOM 2307 C CA . ASP A 1 290 ? -46.453 -19.679 -21.206 1.00 40.88 290 ASP A CA 1
ATOM 2308 C C . ASP A 1 290 ? -45.344 -19.894 -22.263 1.00 40.88 290 ASP A C 1
ATOM 2310 O O . ASP A 1 290 ? -45.593 -20.023 -23.465 1.00 40.88 290 ASP A O 1
ATOM 2314 N N . LYS A 1 291 ? -44.122 -20.178 -21.767 1.00 40.31 291 LYS A N 1
ATOM 2315 C CA . LYS A 1 291 ? -43.548 -21.546 -21.680 1.00 40.31 291 LYS A CA 1
ATOM 2316 C C . LYS A 1 291 ? -42.263 -21.610 -20.853 1.00 40.31 291 LYS A C 1
ATOM 2318 O O . LYS A 1 291 ? -41.460 -20.658 -20.939 1.00 40.31 291 LYS A O 1
#

Foldseek 3Di:
DVVCCQVPPQVPAFLGDDPDPVVCDPPRSPVRHDDDPVRVVVSVCCCVPVNQQCFQDVVVVRHGVVVVVVVVVVVDPDDDDDDPQVCQVPDFDKDKFFADCQATDDLNFHWDDPVSNVCVVVDPDGIWIWGADQQFRQWIWTDDPNDTDITGTDLDGRGRPHNVLSVVLVVVVCVVVVPPPDDDSVSVVVSVVVSVVVVCVVCVVVVNHDDPQPPVNVVVCCVPPVPPDDDDPDPPPDDDDDDPDDDDDDDDDDDPDDDDDDDDDDDDDDDDDDDDDDDDDDDDDDDDDDD

Radius of gyration: 36.14 Å; Cα contacts (8 Å, |Δi|>4): 237; chains: 1; bounding box: 109×72×92 Å

Secondary structure (DSSP, 8-state):
-HHHIIIIIGGGSTT---SSHHHHTT--SSTT----HHHHHHHHHHIIIIIITTS--GGGTT--HHHHHHHHHTTSPPPPPPPHHHHHHHHSEEEEEEEETTEEEETTEEEE-HHHHHHHHH-S--EEEEEEETTEEEEEEEEETTEEEEEEESSS--TT--HHHHHHHHHHHHHHTTT-S---HHHHHHHHHHHHHHHHHHHHHTT--SS---HHHHHHHHHHHSTT--PPPPPPTTPPP------------------PPPPP---------------------------